Protein AF-A0A7R9J7Z8-F1 (afdb_monomer_lite)

Sequence (217 aa):
MVLHGNSYGINLFKIICITSQAAHSPTVKLSFDFPFYGHLVRNITVATGGFLYTGEYVHSWLAATQYIAPLMANFDTSISNHSFIKYVDNGTSFTVEWEKVKLQDDTTSGDFTFQVTLHNNGDIVFVYQSVPVIIENILDRHHPVKVGLSDAYIIDRTIFFVRHKTIYEYHRVNFEKQDIKNWTVIYISALRTCLDEKNCSDCLTQFSSFKVEISCD

Organism: Timema californicum (NCBI:txid61474)

Structure (mmCIF, N/CA/C/O backbone):
data_AF-A0A7R9J7Z8-F1
#
_entry.id   AF-A0A7R9J7Z8-F1
#
loop_
_atom_site.group_PDB
_atom_site.id
_atom_site.type_symbol
_atom_site.label_atom_id
_atom_site.label_alt_id
_atom_site.label_comp_id
_atom_site.label_asym_id
_atom_site.label_entity_id
_atom_site.label_seq_id
_atom_site.pdbx_PDB_ins_code
_atom_site.Cartn_x
_atom_site.Cartn_y
_atom_site.Cartn_z
_atom_site.occupancy
_atom_site.B_iso_or_equiv
_atom_site.auth_seq_id
_atom_site.auth_comp_id
_atom_site.auth_asym_id
_atom_site.auth_atom_id
_atom_site.pdbx_PDB_model_num
ATOM 1 N N . MET A 1 1 ? -13.075 12.845 -20.416 1.00 22.88 1 MET A N 1
ATOM 2 C CA . MET A 1 1 ? -14.044 12.204 -19.500 1.00 22.88 1 MET A CA 1
ATOM 3 C C . MET A 1 1 ? -13.554 12.516 -18.100 1.00 22.88 1 MET A C 1
ATOM 5 O O . MET A 1 1 ? -12.363 12.368 -17.887 1.00 22.88 1 MET A O 1
ATOM 9 N N . VAL A 1 2 ? -14.394 13.179 -17.304 1.00 22.61 2 VAL A N 1
ATOM 10 C CA . VAL A 1 2 ? -14.057 14.392 -16.526 1.00 22.61 2 VAL A CA 1
ATOM 11 C C . VAL A 1 2 ? -12.652 14.401 -15.907 1.00 22.61 2 VAL A C 1
ATOM 13 O O . VAL A 1 2 ? -12.392 13.835 -14.854 1.00 22.61 2 VAL A O 1
ATOM 16 N N . LEU A 1 3 ? -11.777 15.120 -16.615 1.00 28.53 3 LEU A N 1
ATOM 17 C CA . LEU A 1 3 ? -10.544 15.707 -16.122 1.00 28.53 3 LEU A CA 1
ATOM 18 C C . LEU A 1 3 ? -10.932 16.951 -15.318 1.00 28.53 3 LEU A C 1
ATOM 20 O O . LEU A 1 3 ? -11.610 17.824 -15.856 1.00 28.53 3 LEU A O 1
ATOM 24 N N . HIS A 1 4 ? -10.457 17.065 -14.084 1.00 23.98 4 HIS A N 1
ATOM 25 C CA . HIS A 1 4 ? -10.240 18.360 -13.449 1.00 23.98 4 HIS A CA 1
ATOM 26 C C . HIS A 1 4 ? -8.854 18.336 -12.816 1.00 23.98 4 HIS A C 1
ATOM 28 O O . HIS A 1 4 ? -8.641 17.782 -11.742 1.00 23.98 4 HIS A O 1
ATOM 34 N N . GLY A 1 5 ? -7.896 18.911 -13.543 1.00 29.97 5 GLY A N 1
ATOM 35 C CA . GLY A 1 5 ? -6.600 19.261 -12.997 1.00 29.97 5 GLY A CA 1
ATOM 36 C C . GLY A 1 5 ? -6.740 20.503 -12.130 1.00 29.97 5 GLY A C 1
ATOM 37 O O . GLY A 1 5 ? -7.261 21.516 -12.587 1.00 29.97 5 GLY A O 1
ATOM 38 N N . ASN A 1 6 ? -6.233 20.421 -10.907 1.00 24.38 6 ASN A N 1
ATOM 39 C CA . ASN A 1 6 ? -5.700 21.568 -10.195 1.00 24.38 6 ASN A CA 1
ATOM 40 C C . ASN A 1 6 ? -4.320 21.170 -9.677 1.00 24.38 6 ASN A C 1
ATOM 42 O O . ASN A 1 6 ? -4.153 20.187 -8.959 1.00 24.38 6 ASN A O 1
ATOM 46 N N . SER A 1 7 ? -3.332 21.924 -10.146 1.00 35.56 7 SER A N 1
ATOM 47 C CA . SER A 1 7 ? -1.930 21.835 -9.773 1.00 35.56 7 SER A CA 1
ATOM 48 C C . SER A 1 7 ? -1.793 22.190 -8.292 1.00 35.56 7 SER A C 1
ATOM 50 O O . SER A 1 7 ? -1.983 23.348 -7.921 1.00 35.56 7 SER A O 1
ATOM 52 N N . TYR A 1 8 ? -1.488 21.210 -7.442 1.00 32.06 8 TYR A N 1
ATOM 53 C CA . TYR A 1 8 ? -1.081 21.461 -6.063 1.00 32.06 8 TYR A CA 1
ATOM 54 C C . TYR A 1 8 ? 0.399 21.131 -5.941 1.00 32.06 8 TYR A C 1
ATOM 56 O O . TYR A 1 8 ? 0.816 19.978 -6.037 1.00 32.06 8 TYR A O 1
ATOM 64 N N . GLY A 1 9 ? 1.191 22.195 -5.799 1.00 27.20 9 GLY A N 1
ATOM 65 C CA . GLY A 1 9 ? 2.623 22.127 -5.574 1.00 27.20 9 GLY A CA 1
ATOM 66 C C . GLY A 1 9 ? 2.936 21.237 -4.379 1.00 27.20 9 GLY A C 1
ATOM 67 O O . GLY A 1 9 ? 2.381 21.399 -3.292 1.00 27.20 9 GLY A O 1
ATOM 68 N N . ILE A 1 10 ? 3.832 20.287 -4.614 1.00 31.02 10 ILE A N 1
ATOM 69 C CA . ILE A 1 10 ? 4.364 19.375 -3.612 1.00 31.02 10 ILE A CA 1
ATOM 70 C C . ILE A 1 10 ? 5.211 20.223 -2.657 1.00 31.02 10 ILE A C 1
ATOM 72 O O . ILE A 1 10 ? 6.357 20.559 -2.953 1.00 31.02 10 ILE A O 1
ATOM 76 N N . ASN A 1 11 ? 4.628 20.637 -1.531 1.00 25.17 11 ASN A N 1
ATOM 77 C CA . ASN A 1 11 ? 5.378 21.275 -0.457 1.00 25.17 11 ASN A CA 1
ATOM 78 C C . ASN A 1 11 ? 6.251 20.208 0.210 1.00 25.17 11 ASN A C 1
ATOM 80 O O . ASN A 1 11 ? 5.763 19.319 0.906 1.00 25.17 11 ASN A O 1
ATOM 84 N N . LEU A 1 12 ? 7.551 20.290 -0.062 1.00 29.92 12 LEU A N 1
ATOM 85 C CA . LEU A 1 12 ? 8.568 19.363 0.410 1.00 29.92 12 LEU A CA 1
ATOM 86 C C . LEU A 1 12 ? 8.789 19.568 1.920 1.00 29.92 12 LEU A C 1
ATOM 88 O O . LEU A 1 12 ? 9.547 20.446 2.324 1.00 29.92 12 LEU A O 1
ATOM 92 N N . PHE A 1 13 ? 8.143 18.762 2.766 1.00 30.55 13 PHE A N 1
ATOM 93 C CA . PHE A 1 13 ? 8.412 18.753 4.207 1.00 30.55 13 PHE A CA 1
ATOM 94 C C . PHE A 1 13 ? 8.672 17.328 4.712 1.00 30.55 13 PHE A C 1
ATOM 96 O O . PHE A 1 13 ? 7.840 16.437 4.605 1.00 30.55 13 PHE A O 1
ATOM 103 N N . LYS A 1 14 ? 9.902 17.155 5.219 1.00 26.98 14 LYS A N 1
ATOM 104 C CA . LYS A 1 14 ? 10.512 15.990 5.885 1.00 26.98 14 LYS A CA 1
ATOM 105 C C . LYS A 1 14 ? 10.174 14.613 5.289 1.00 26.98 14 LYS A C 1
ATOM 107 O O . LYS A 1 14 ? 9.467 13.809 5.884 1.00 26.98 14 LYS A O 1
ATOM 112 N N . ILE A 1 15 ? 10.804 14.317 4.153 1.00 33.62 15 ILE A N 1
ATOM 113 C CA . ILE A 1 15 ? 10.924 12.961 3.605 1.00 33.62 15 ILE A CA 1
ATOM 114 C C . ILE A 1 15 ? 11.802 12.145 4.565 1.00 33.62 15 ILE A C 1
ATOM 116 O O . ILE A 1 15 ? 13.008 12.388 4.654 1.00 33.62 15 ILE A O 1
ATOM 120 N N . ILE A 1 16 ? 11.224 11.187 5.294 1.00 38.38 16 ILE A N 1
ATOM 121 C CA . ILE A 1 16 ? 12.025 10.133 5.925 1.00 38.38 16 ILE A CA 1
ATOM 122 C C . ILE A 1 16 ? 12.330 9.134 4.812 1.00 38.38 16 ILE A C 1
ATOM 124 O O . ILE A 1 16 ? 11.494 8.326 4.417 1.00 38.38 16 ILE A O 1
ATOM 128 N N . CYS A 1 17 ? 13.526 9.263 4.244 1.00 32.56 17 CYS A N 1
ATOM 129 C CA . CYS A 1 17 ? 14.043 8.304 3.285 1.00 32.56 17 CYS A CA 1
ATOM 130 C C . CYS A 1 17 ? 14.511 7.087 4.085 1.00 32.56 17 CYS A C 1
ATOM 132 O O . CYS A 1 17 ? 15.460 7.203 4.865 1.00 32.56 17 CYS A O 1
ATOM 134 N N . ILE A 1 18 ? 13.874 5.927 3.919 1.00 42.78 18 ILE A N 1
ATOM 135 C CA . ILE A 1 18 ? 14.500 4.685 4.371 1.00 42.78 18 ILE A CA 1
ATOM 136 C C . ILE A 1 18 ? 15.589 4.368 3.347 1.00 42.78 18 ILE A C 1
ATOM 138 O O . ILE A 1 18 ? 15.383 3.639 2.382 1.00 42.78 18 ILE A O 1
ATOM 142 N N . THR A 1 19 ? 16.765 4.957 3.532 1.00 40.47 19 THR A N 1
ATOM 143 C CA . THR A 1 19 ? 17.988 4.461 2.906 1.00 40.47 19 THR A CA 1
ATOM 144 C C . THR A 1 19 ? 18.594 3.436 3.850 1.00 40.47 19 THR A C 1
ATOM 146 O O . THR A 1 19 ? 19.345 3.797 4.752 1.00 40.47 19 THR A O 1
ATOM 149 N N . SER A 1 20 ? 18.243 2.163 3.706 1.00 34.25 20 SER A N 1
ATOM 150 C CA . SER A 1 20 ? 19.168 1.066 4.022 1.00 34.25 20 SER A CA 1
ATOM 151 C C . SER A 1 20 ? 18.572 -0.286 3.660 1.00 34.25 20 SER A C 1
ATOM 153 O O . SER A 1 20 ? 17.431 -0.604 3.979 1.00 34.25 20 SER A O 1
ATOM 155 N N . GLN A 1 21 ? 19.413 -1.082 3.006 1.00 39.09 21 GLN A N 1
ATOM 156 C CA . GLN A 1 21 ? 19.348 -2.533 2.938 1.00 39.09 21 GLN A CA 1
ATOM 157 C C . GLN A 1 21 ? 19.053 -3.114 4.330 1.00 39.09 21 GLN A C 1
ATOM 159 O O . GLN A 1 21 ? 19.950 -3.240 5.158 1.00 39.09 21 GLN A O 1
ATOM 164 N N . ALA A 1 22 ? 17.801 -3.466 4.603 1.00 31.97 22 ALA A N 1
ATOM 165 C CA . ALA A 1 22 ? 17.440 -4.313 5.729 1.00 31.97 22 ALA A CA 1
ATOM 166 C C . ALA A 1 22 ? 16.111 -5.001 5.419 1.00 31.97 22 ALA A C 1
ATOM 168 O O . ALA A 1 22 ? 15.149 -4.359 5.008 1.00 31.97 22 ALA A O 1
ATOM 169 N N . ALA A 1 23 ? 16.068 -6.315 5.630 1.00 40.97 23 ALA A N 1
ATOM 170 C CA . ALA A 1 23 ? 14.920 -7.198 5.437 1.00 40.97 23 ALA A CA 1
ATOM 171 C C . ALA A 1 23 ? 13.785 -6.947 6.458 1.00 40.97 23 ALA A C 1
ATOM 173 O O . ALA A 1 23 ? 13.305 -7.873 7.114 1.00 40.97 23 ALA A O 1
ATOM 174 N N . HIS A 1 24 ? 13.389 -5.692 6.661 1.00 51.56 24 HIS A N 1
ATOM 175 C CA . HIS A 1 24 ? 12.337 -5.315 7.594 1.00 51.56 24 HIS A CA 1
ATOM 176 C C . HIS A 1 24 ? 11.404 -4.292 6.962 1.00 51.56 24 HIS A C 1
ATOM 178 O O . HIS A 1 24 ? 11.792 -3.165 6.674 1.00 51.56 24 HIS A O 1
ATOM 184 N N . SER A 1 25 ? 10.152 -4.705 6.775 1.00 63.31 25 SER A N 1
ATOM 185 C CA . SER A 1 25 ? 9.020 -3.814 6.537 1.00 63.31 25 SER A CA 1
ATOM 186 C C . SER A 1 25 ? 8.780 -3.000 7.817 1.00 63.31 25 SER A C 1
ATOM 188 O O . SER A 1 25 ? 8.435 -3.600 8.839 1.00 63.31 25 SER A O 1
ATOM 190 N N . PRO A 1 26 ? 9.022 -1.676 7.840 1.00 77.69 26 PRO A N 1
ATOM 191 C CA . PRO A 1 26 ? 8.918 -0.911 9.073 1.00 77.69 26 PRO A CA 1
ATOM 192 C C . PRO A 1 26 ? 7.457 -0.709 9.461 1.00 77.69 26 PRO A C 1
ATOM 194 O O . PRO A 1 26 ? 6.619 -0.353 8.631 1.00 77.69 26 PRO A O 1
ATOM 197 N N . THR A 1 27 ? 7.166 -0.900 10.746 1.00 85.44 27 THR A N 1
ATOM 198 C CA . THR A 1 27 ? 5.877 -0.537 11.335 1.00 85.44 27 THR A CA 1
ATOM 199 C C . THR A 1 27 ? 5.907 0.926 11.751 1.00 85.44 27 THR A C 1
ATOM 201 O O . THR A 1 27 ? 6.695 1.329 12.606 1.00 85.44 27 THR A O 1
ATOM 204 N N . VAL A 1 28 ? 5.039 1.721 11.139 1.00 89.75 28 VAL A N 1
ATOM 205 C CA . VAL A 1 28 ? 4.858 3.145 11.394 1.00 89.75 28 VAL A CA 1
ATOM 206 C C . VAL A 1 28 ? 3.605 3.337 12.238 1.00 89.75 28 VAL A C 1
ATOM 208 O O . VAL A 1 28 ? 2.543 2.796 11.932 1.00 89.75 28 VAL A O 1
ATOM 211 N N . LYS A 1 29 ? 3.728 4.121 13.309 1.00 93.25 29 LYS A N 1
ATOM 212 C CA . LYS A 1 29 ? 2.585 4.566 14.106 1.00 93.25 29 LYS A CA 1
ATOM 213 C C . LYS A 1 29 ? 2.048 5.868 13.522 1.00 93.25 29 LYS A C 1
ATOM 215 O O . LYS A 1 29 ? 2.759 6.871 13.539 1.00 93.25 29 LYS A O 1
ATOM 220 N N . LEU A 1 30 ? 0.805 5.846 13.060 1.00 93.50 30 LEU A N 1
ATOM 221 C CA . LEU A 1 30 ? 0.111 7.013 12.535 1.00 93.50 30 LEU A CA 1
ATOM 222 C C . LEU A 1 30 ? -0.144 8.053 13.632 1.00 93.50 30 LEU A C 1
ATOM 224 O O . LEU A 1 30 ? -0.413 7.742 14.806 1.00 93.50 30 LEU A O 1
ATOM 228 N N . SER A 1 31 ? -0.095 9.312 13.220 1.00 94.62 31 SER A N 1
ATOM 229 C CA . SER A 1 31 ? -0.455 10.470 14.034 1.00 94.62 31 SER A CA 1
ATOM 230 C C . SER A 1 31 ? -1.960 10.548 14.331 1.00 94.62 31 SER A C 1
ATOM 232 O O . SER A 1 31 ? -2.338 11.072 15.381 1.00 94.62 31 SER A O 1
ATOM 234 N N . PHE A 1 32 ? -2.798 9.955 13.476 1.00 94.69 32 PHE A N 1
ATOM 235 C CA . PHE A 1 32 ? -4.257 9.876 13.591 1.00 94.69 32 PHE A CA 1
ATOM 236 C C . PHE A 1 32 ? -4.753 8.425 13.673 1.00 94.69 32 PHE A C 1
ATOM 238 O O . PHE A 1 32 ? -4.014 7.485 13.383 1.00 94.69 32 PHE A O 1
ATOM 245 N N . ASP A 1 33 ? -6.008 8.251 14.086 1.00 92.44 33 ASP A N 1
ATOM 246 C CA . ASP A 1 33 ? -6.693 6.960 14.037 1.00 92.44 33 ASP A CA 1
ATOM 247 C C . ASP A 1 33 ? -7.331 6.805 12.653 1.00 92.44 33 ASP A C 1
ATOM 249 O O . ASP A 1 33 ? -8.205 7.587 12.283 1.00 92.44 33 ASP A O 1
ATOM 253 N N . PHE A 1 34 ? -6.846 5.851 11.858 1.00 93.75 34 PHE A N 1
ATOM 254 C CA . PHE A 1 34 ? -7.343 5.625 10.503 1.00 93.75 34 PHE A CA 1
ATOM 255 C C . PHE A 1 34 ? -8.537 4.658 10.532 1.00 93.75 34 PHE A C 1
ATOM 257 O O . PHE A 1 34 ? -8.352 3.506 10.935 1.00 93.75 34 PHE A O 1
ATOM 264 N N . PRO A 1 35 ? -9.749 5.078 10.126 1.00 90.81 35 PRO A N 1
ATOM 265 C CA . PRO A 1 35 ? -10.896 4.182 10.083 1.00 90.81 35 PRO A CA 1
ATOM 266 C C . PRO A 1 35 ? -10.782 3.234 8.883 1.00 90.81 35 PRO A C 1
ATOM 268 O O . PRO A 1 35 ? -10.731 3.662 7.732 1.00 90.81 35 PRO A O 1
ATOM 271 N N . PHE A 1 36 ? -10.758 1.930 9.152 1.00 89.06 36 PHE A N 1
ATOM 272 C CA . PHE A 1 36 ? -10.646 0.883 8.140 1.00 89.06 36 PHE A CA 1
ATOM 273 C C . PHE A 1 36 ? -11.575 -0.270 8.515 1.00 89.06 36 PHE A C 1
ATOM 275 O O . PHE A 1 36 ? -11.458 -0.816 9.602 1.00 89.06 36 PHE A O 1
ATOM 282 N N . TYR A 1 37 ? -12.539 -0.607 7.654 1.00 84.12 37 TYR A N 1
ATOM 283 C CA . TYR A 1 37 ? -13.500 -1.700 7.876 1.00 84.12 37 TYR A CA 1
ATOM 284 C C . TYR A 1 37 ? -14.098 -1.785 9.29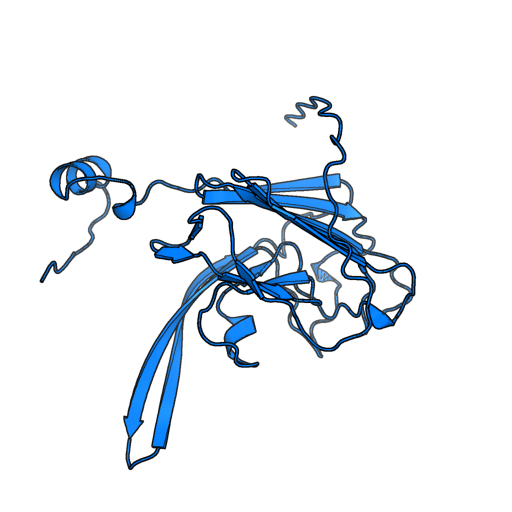7 1.00 84.12 37 TYR A C 1
ATOM 286 O O . TYR A 1 37 ? -14.139 -2.843 9.924 1.00 84.12 37 TYR A O 1
ATOM 294 N N . GLY A 1 38 ? -14.565 -0.657 9.832 1.00 78.69 38 GLY A N 1
ATOM 295 C CA . GLY A 1 38 ? -15.209 -0.648 11.145 1.00 78.69 38 GLY A CA 1
ATOM 296 C C . GLY A 1 38 ? -14.253 -0.929 12.310 1.00 78.69 38 GLY A C 1
ATOM 297 O O . GLY A 1 38 ? -14.685 -1.422 13.345 1.00 78.69 38 GLY A O 1
ATOM 298 N N . HIS A 1 39 ? -12.966 -0.627 12.171 1.00 83.94 39 HIS A N 1
ATOM 299 C CA . HIS A 1 39 ? -12.042 -0.518 13.295 1.00 83.94 39 HIS A CA 1
ATOM 300 C C . HIS A 1 39 ? -11.020 0.597 13.041 1.00 83.94 39 HIS A C 1
ATOM 302 O 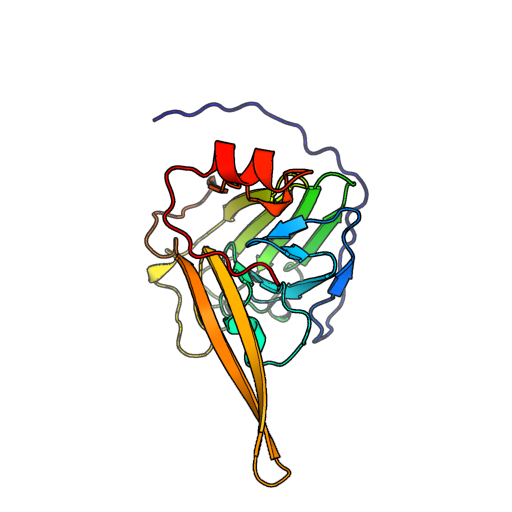O . HIS A 1 39 ? -10.856 1.080 11.920 1.00 83.94 39 HIS A O 1
ATOM 308 N N . LEU A 1 40 ? -10.358 1.046 14.108 1.00 89.12 40 LEU A N 1
ATOM 309 C CA . LEU A 1 40 ? -9.359 2.110 14.045 1.00 89.12 40 LEU A CA 1
ATOM 310 C C . LEU A 1 40 ? -7.956 1.505 13.980 1.00 89.12 40 LEU A C 1
ATOM 312 O O . LEU A 1 40 ? -7.524 0.810 14.900 1.00 89.12 40 LEU A O 1
ATOM 316 N N . VAL A 1 41 ? -7.231 1.798 12.902 1.00 90.62 41 VAL A N 1
ATOM 317 C CA . VAL A 1 41 ? -5.859 1.338 12.677 1.00 90.62 41 VAL A CA 1
ATOM 318 C C . VAL A 1 41 ? -4.885 2.460 13.025 1.00 90.62 41 VAL A C 1
ATOM 320 O O . VAL A 1 41 ? -4.962 3.568 12.495 1.00 90.62 41 VAL A O 1
ATOM 323 N N . ARG A 1 42 ? -3.938 2.161 13.920 1.00 91.50 42 ARG A N 1
ATOM 324 C CA . ARG A 1 42 ? -2.877 3.094 14.344 1.00 91.50 42 ARG A CA 1
ATOM 325 C C . ARG A 1 42 ? -1.492 2.680 13.865 1.00 91.50 42 ARG A C 1
ATOM 327 O O . ARG A 1 42 ? -0.638 3.530 13.643 1.00 91.50 42 ARG A O 1
ATOM 334 N N . ASN A 1 43 ? -1.247 1.380 13.763 1.00 91.56 43 ASN A N 1
ATOM 335 C CA . ASN A 1 43 ? 0.050 0.829 13.398 1.00 91.56 43 ASN A CA 1
ATOM 336 C C . ASN A 1 43 ? -0.063 0.222 12.007 1.00 91.56 43 ASN A C 1
ATOM 338 O O . ASN A 1 43 ? -0.894 -0.655 11.790 1.00 91.56 43 ASN A O 1
ATOM 342 N N . ILE A 1 44 ? 0.770 0.686 11.083 1.00 91.38 44 ILE A N 1
ATOM 343 C CA . ILE A 1 44 ? 0.788 0.210 9.704 1.00 91.38 44 ILE A CA 1
ATOM 344 C C . ILE A 1 44 ? 2.193 -0.245 9.362 1.00 91.38 44 ILE A C 1
ATOM 346 O O . ILE A 1 44 ? 3.156 0.494 9.550 1.00 91.38 44 ILE A O 1
ATOM 350 N N . THR A 1 45 ? 2.317 -1.447 8.818 1.00 91.12 45 THR A N 1
ATOM 351 C CA . THR A 1 45 ? 3.594 -1.955 8.323 1.00 91.12 45 THR A CA 1
ATOM 352 C C . THR A 1 45 ? 3.721 -1.677 6.829 1.00 91.12 45 THR A C 1
ATOM 354 O O . THR A 1 45 ? 2.878 -2.093 6.036 1.00 91.12 45 THR A O 1
ATOM 357 N N . VAL A 1 46 ? 4.784 -0.976 6.434 1.00 91.56 46 VAL A N 1
ATOM 358 C CA . VAL A 1 46 ? 5.068 -0.655 5.028 1.00 91.56 46 VAL A CA 1
ATOM 359 C C . VAL A 1 46 ? 5.853 -1.800 4.396 1.00 91.56 46 VAL A C 1
ATOM 361 O O . VAL A 1 46 ? 7.023 -2.000 4.722 1.00 91.56 46 VAL A O 1
ATOM 364 N N . ALA A 1 47 ? 5.229 -2.560 3.498 1.00 90.31 47 ALA A N 1
ATOM 365 C CA . ALA A 1 47 ? 5.873 -3.699 2.856 1.00 90.31 47 ALA A CA 1
ATOM 366 C C . ALA A 1 47 ? 6.645 -3.291 1.596 1.00 90.31 47 ALA A C 1
ATOM 368 O O . ALA A 1 47 ? 6.211 -2.446 0.811 1.00 90.31 47 ALA A O 1
ATOM 369 N N . THR A 1 48 ? 7.783 -3.942 1.354 1.00 88.56 48 THR A N 1
ATOM 370 C CA . THR A 1 48 ? 8.591 -3.724 0.142 1.00 88.56 48 THR A CA 1
ATOM 371 C C . THR A 1 48 ? 7.874 -4.168 -1.130 1.00 88.56 48 THR A C 1
ATOM 373 O O . THR A 1 48 ? 8.093 -3.581 -2.182 1.00 88.56 48 THR A O 1
ATOM 376 N N . GLY A 1 49 ? 6.957 -5.132 -1.011 1.00 89.81 49 GLY A N 1
ATOM 377 C CA . GLY A 1 49 ? 6.140 -5.661 -2.102 1.00 89.81 49 GLY A CA 1
ATOM 378 C C . GLY A 1 49 ? 5.009 -4.747 -2.582 1.00 89.81 49 GLY A C 1
ATOM 379 O O . GLY A 1 49 ? 4.128 -5.244 -3.267 1.00 89.81 49 GLY A O 1
ATOM 380 N N . GLY A 1 50 ? 4.986 -3.456 -2.220 1.00 92.81 50 GLY A N 1
ATOM 381 C CA . GLY A 1 50 ? 4.036 -2.479 -2.778 1.00 92.81 50 GLY A CA 1
ATOM 382 C C . GLY A 1 50 ? 2.669 -2.389 -2.084 1.00 92.81 50 GLY A C 1
ATOM 383 O O . GLY A 1 50 ? 1.666 -2.020 -2.699 1.00 92.81 50 GLY A O 1
ATOM 384 N N . PHE A 1 51 ? 2.605 -2.734 -0.796 1.00 93.88 51 PHE A N 1
ATOM 385 C CA . PHE A 1 51 ? 1.370 -2.677 -0.013 1.00 93.88 51 PHE A CA 1
ATOM 386 C C . PHE A 1 51 ? 1.614 -2.264 1.441 1.00 93.88 51 PHE A C 1
ATOM 388 O O . PHE A 1 51 ? 2.731 -2.323 1.959 1.00 93.88 51 PHE A O 1
ATOM 395 N N . LEU A 1 52 ? 0.541 -1.847 2.103 1.00 93.88 52 LEU A N 1
ATOM 396 C CA . LEU A 1 52 ? 0.491 -1.611 3.538 1.00 93.88 52 LEU A CA 1
ATOM 397 C C . LEU A 1 52 ? -0.200 -2.789 4.214 1.00 93.88 52 LEU A C 1
ATOM 399 O O . LEU A 1 52 ? -1.267 -3.216 3.774 1.00 93.88 52 LEU A O 1
ATOM 403 N N . TYR A 1 53 ? 0.389 -3.282 5.295 1.00 90.94 53 TYR A N 1
ATOM 404 C CA . TYR A 1 53 ? -0.216 -4.280 6.165 1.00 90.94 53 TYR A CA 1
ATOM 405 C C . TYR A 1 53 ? -0.851 -3.592 7.376 1.00 90.94 53 TYR A C 1
ATOM 407 O O . TYR A 1 53 ? -0.193 -2.807 8.064 1.00 90.94 53 TYR A O 1
ATOM 415 N N . THR A 1 54 ? -2.131 -3.879 7.614 1.00 89.62 54 THR A N 1
ATOM 416 C CA . THR A 1 54 ? -2.952 -3.247 8.665 1.00 89.62 54 THR A CA 1
ATOM 417 C C . THR A 1 54 ? -3.192 -4.150 9.874 1.00 89.62 54 THR A C 1
ATOM 419 O O . THR A 1 54 ? -3.773 -3.704 10.859 1.00 89.62 54 THR A O 1
ATOM 422 N N . GLY A 1 55 ? -2.766 -5.414 9.817 1.00 79.31 55 GLY A N 1
ATOM 423 C CA . GLY A 1 55 ? -3.003 -6.372 10.891 1.00 79.31 55 GLY A CA 1
ATOM 424 C C . GLY A 1 55 ? -2.104 -6.166 12.112 1.00 79.31 55 GLY A C 1
ATOM 425 O O . GLY A 1 55 ? -0.961 -5.722 12.016 1.00 79.31 55 GLY A O 1
ATOM 426 N N . GLU A 1 56 ? -2.605 -6.552 13.285 1.00 68.88 56 GLU A N 1
ATOM 427 C CA . GLU A 1 56 ? -1.882 -6.425 14.559 1.00 68.88 56 GLU A CA 1
ATOM 428 C C . GLU A 1 56 ? -0.750 -7.460 14.707 1.00 68.88 56 GLU A C 1
ATOM 430 O O . GLU A 1 56 ? 0.292 -7.192 15.306 1.00 68.88 56 GLU A O 1
ATOM 435 N N . TYR A 1 57 ? -0.925 -8.652 14.130 1.00 66.06 57 TYR A N 1
ATOM 436 C CA . TYR A 1 57 ? 0.032 -9.752 14.250 1.00 66.06 57 TYR A CA 1
ATOM 437 C C . TYR A 1 57 ? 0.899 -9.870 13.002 1.00 66.06 57 TYR A C 1
ATOM 439 O O . TYR A 1 57 ? 0.410 -10.227 11.937 1.00 66.06 57 TYR A O 1
ATOM 447 N N . VAL A 1 58 ? 2.206 -9.656 13.119 1.00 59.59 58 VAL A N 1
ATOM 448 C CA . VAL A 1 58 ? 3.131 -9.836 11.990 1.00 59.59 58 VAL A CA 1
ATOM 449 C C . VAL A 1 58 ? 3.489 -11.323 11.850 1.00 59.59 58 VAL A C 1
ATOM 451 O O . VAL A 1 58 ? 4.381 -11.828 12.528 1.00 59.59 58 VAL A O 1
ATOM 454 N N . HIS A 1 59 ? 2.794 -12.047 10.970 1.00 61.12 59 HIS A N 1
ATOM 455 C CA . HIS A 1 59 ? 3.209 -13.376 10.498 1.00 61.12 59 HIS A CA 1
ATOM 456 C C . HIS A 1 59 ? 3.154 -13.432 8.968 1.00 61.12 59 HIS A C 1
ATOM 458 O O . HIS A 1 59 ? 2.244 -12.874 8.360 1.00 61.12 59 HIS A O 1
ATOM 464 N N . SER A 1 60 ? 4.092 -14.145 8.336 1.00 53.78 60 SER A N 1
ATOM 465 C CA . SER A 1 60 ? 4.275 -14.166 6.873 1.00 53.78 60 SER A CA 1
ATOM 466 C C . SER A 1 60 ? 3.032 -14.590 6.077 1.00 53.78 60 SER A C 1
ATOM 468 O O . SER A 1 60 ? 2.855 -14.148 4.950 1.00 53.78 60 SER A O 1
ATOM 470 N N . TRP A 1 61 ? 2.149 -15.405 6.663 1.00 52.16 61 TRP A N 1
ATOM 471 C CA . TRP A 1 61 ? 0.889 -15.827 6.034 1.00 52.16 61 TRP A CA 1
ATOM 472 C C . TRP A 1 61 ? -0.241 -14.783 6.168 1.00 52.16 61 TRP A C 1
ATOM 474 O O . TRP A 1 61 ? -1.157 -14.762 5.353 1.00 52.16 61 TRP A O 1
ATOM 484 N N . LEU A 1 62 ? -0.177 -13.900 7.177 1.00 56.84 62 LEU A N 1
ATOM 485 C CA . LEU A 1 62 ? -1.210 -12.893 7.480 1.00 56.84 62 LEU A CA 1
ATOM 486 C C . LEU A 1 62 ? -1.113 -11.648 6.591 1.00 56.84 62 LEU A C 1
ATOM 488 O O . LEU A 1 62 ? -2.122 -11.007 6.303 1.00 56.84 62 LEU A O 1
ATOM 492 N N . ALA A 1 63 ? 0.087 -11.336 6.095 1.00 57.03 63 ALA A N 1
ATOM 493 C CA . ALA A 1 63 ? 0.317 -10.184 5.223 1.00 57.03 63 ALA A CA 1
ATOM 494 C C . ALA A 1 63 ? -0.492 -10.236 3.913 1.00 57.03 63 ALA A C 1
ATOM 496 O O . ALA A 1 63 ? -0.742 -9.208 3.292 1.00 57.03 63 ALA A O 1
ATOM 497 N N . ALA A 1 64 ? -0.935 -11.430 3.509 1.00 61.03 64 ALA A N 1
ATOM 498 C CA . ALA A 1 64 ? -1.723 -11.638 2.302 1.00 61.03 64 ALA A CA 1
ATOM 499 C C . ALA A 1 64 ? -3.234 -11.395 2.482 1.00 61.03 64 ALA A C 1
ATOM 501 O O . ALA A 1 64 ? -3.937 -11.350 1.468 1.00 61.03 64 ALA A O 1
ATOM 502 N N . THR A 1 65 ? -3.731 -11.265 3.720 1.00 72.69 65 THR A N 1
ATOM 503 C CA . THR A 1 65 ? -5.175 -11.222 4.030 1.00 72.69 65 THR A CA 1
ATOM 504 C C . THR A 1 65 ? -5.664 -9.862 4.531 1.00 72.69 65 THR A C 1
ATOM 506 O O . THR A 1 65 ? -6.818 -9.522 4.293 1.00 72.69 65 THR A O 1
ATOM 509 N N . GLN A 1 66 ? -4.808 -9.067 5.183 1.00 87.88 66 GLN A N 1
ATOM 510 C CA . GLN A 1 66 ? -5.147 -7.719 5.669 1.00 87.88 66 GLN A CA 1
ATOM 511 C C . GLN A 1 66 ? -4.234 -6.682 5.019 1.00 87.88 66 GLN A C 1
ATOM 513 O O . GLN A 1 66 ? -3.089 -6.513 5.438 1.00 87.88 66 GLN A O 1
ATOM 518 N N . TYR A 1 67 ? -4.700 -6.025 3.960 1.00 91.75 67 TYR A N 1
ATOM 519 C CA . TYR A 1 67 ? -3.836 -5.146 3.180 1.00 91.75 67 TYR A CA 1
ATOM 520 C C . TYR A 1 67 ? -4.556 -3.945 2.567 1.00 91.75 67 TYR A C 1
ATOM 522 O O . TYR A 1 67 ? -5.740 -3.988 2.224 1.00 91.75 67 TYR A O 1
ATOM 530 N N . ILE A 1 68 ? -3.768 -2.896 2.339 1.00 95.56 68 ILE A N 1
ATOM 531 C CA . ILE A 1 68 ? -4.068 -1.775 1.446 1.00 95.56 68 ILE A CA 1
ATOM 532 C C . ILE A 1 68 ? -2.977 -1.771 0.374 1.00 95.56 68 ILE A C 1
ATOM 534 O O . ILE A 1 68 ? -1.830 -1.414 0.642 1.00 95.56 68 ILE A O 1
ATOM 538 N N . ALA A 1 69 ? -3.312 -2.219 -0.830 1.00 95.25 69 ALA A N 1
ATOM 539 C CA . ALA A 1 69 ? -2.356 -2.490 -1.896 1.00 95.25 69 ALA A CA 1
ATOM 540 C C . ALA A 1 69 ? -2.635 -1.601 -3.113 1.00 95.25 69 ALA A C 1
ATOM 542 O O . ALA A 1 69 ? -3.487 -1.957 -3.930 1.00 95.25 69 ALA A O 1
ATOM 543 N N . PRO A 1 70 ? -1.917 -0.476 -3.290 1.00 95.69 70 PRO A N 1
ATOM 544 C CA . PRO A 1 70 ? -1.909 0.209 -4.579 1.00 95.69 70 PRO A CA 1
ATOM 545 C C . PRO A 1 70 ? -1.352 -0.705 -5.679 1.00 95.69 70 PRO A C 1
ATOM 547 O O . PRO A 1 70 ? -1.891 -0.721 -6.779 1.00 95.69 70 PRO A O 1
ATOM 550 N N . LEU A 1 71 ? -0.313 -1.497 -5.399 1.00 95.62 71 LEU A N 1
ATOM 551 C CA . LEU A 1 71 ? 0.157 -2.557 -6.291 1.00 95.62 71 LEU A CA 1
ATOM 552 C C . LEU A 1 71 ? 1.024 -3.541 -5.506 1.00 95.62 71 LEU A C 1
ATOM 554 O O . LEU A 1 71 ? 2.213 -3.316 -5.321 1.00 95.62 71 LEU A O 1
ATOM 558 N N . MET A 1 72 ? 0.434 -4.642 -5.056 1.00 94.12 72 MET A N 1
ATOM 559 C CA . MET A 1 72 ? 1.160 -5.752 -4.451 1.00 94.12 72 MET A CA 1
ATOM 560 C C . MET A 1 72 ? 1.746 -6.628 -5.557 1.00 94.12 72 MET A C 1
ATOM 562 O O . MET A 1 72 ? 0.984 -7.118 -6.383 1.00 94.12 72 MET A O 1
ATOM 566 N N . ALA A 1 73 ? 3.061 -6.831 -5.581 1.00 93.06 73 ALA A N 1
ATOM 567 C CA . ALA A 1 73 ? 3.748 -7.731 -6.513 1.00 93.06 73 ALA A CA 1
ATOM 568 C C . ALA A 1 73 ? 5.117 -8.149 -5.950 1.00 93.06 73 ALA A C 1
ATOM 570 O O . ALA A 1 73 ? 5.506 -7.711 -4.863 1.00 93.06 73 ALA A O 1
ATOM 571 N N . ASN A 1 74 ? 5.868 -8.970 -6.692 1.00 92.19 74 ASN A N 1
ATOM 572 C CA . ASN A 1 74 ? 7.221 -9.389 -6.316 1.00 92.19 74 ASN A CA 1
ATOM 573 C C . ASN A 1 74 ? 8.262 -8.265 -6.517 1.00 92.19 74 ASN A C 1
ATOM 575 O O . ASN A 1 74 ? 9.194 -8.397 -7.313 1.00 92.19 74 ASN A O 1
ATOM 579 N N . PHE A 1 75 ? 8.065 -7.115 -5.871 1.00 91.62 75 PHE A N 1
ATOM 580 C CA . PHE A 1 75 ? 9.006 -6.001 -5.928 1.00 91.62 75 PHE A CA 1
ATOM 581 C C . PHE A 1 75 ? 10.197 -6.230 -5.005 1.00 91.62 75 PHE A C 1
ATOM 583 O O . PHE A 1 75 ? 10.040 -6.589 -3.836 1.00 91.62 75 PHE A O 1
ATOM 590 N N . ASP A 1 76 ? 11.386 -5.928 -5.516 1.00 87.88 76 ASP A N 1
ATOM 591 C CA . ASP A 1 76 ? 12.629 -6.013 -4.763 1.00 87.88 76 ASP A CA 1
ATOM 592 C C . ASP A 1 76 ? 13.428 -4.715 -4.935 1.00 87.88 76 ASP A C 1
ATOM 594 O O . ASP A 1 76 ? 13.936 -4.380 -6.008 1.00 87.88 76 ASP A O 1
ATOM 598 N N . THR A 1 77 ? 13.515 -3.955 -3.845 1.00 85.88 77 THR A N 1
ATOM 599 C CA . THR A 1 77 ? 14.222 -2.672 -3.791 1.00 85.88 77 THR A CA 1
ATOM 600 C C . THR A 1 77 ? 15.738 -2.830 -3.751 1.00 85.88 77 THR A C 1
ATOM 602 O O . THR A 1 77 ? 16.450 -1.847 -3.931 1.00 85.88 77 THR A O 1
ATOM 605 N N . SER A 1 78 ? 16.257 -4.043 -3.540 1.00 86.81 78 SER A N 1
ATOM 606 C CA . SER A 1 78 ? 17.699 -4.309 -3.533 1.00 86.81 78 SER A CA 1
ATOM 607 C C . SER A 1 78 ? 18.297 -4.438 -4.938 1.00 86.81 78 SER A C 1
ATOM 609 O O . SER A 1 78 ? 19.511 -4.313 -5.098 1.00 86.81 78 SER A O 1
ATOM 611 N N . ILE A 1 79 ? 17.457 -4.624 -5.964 1.00 85.38 79 ILE A N 1
ATOM 612 C CA . ILE A 1 79 ? 17.880 -4.799 -7.363 1.00 85.38 79 ILE A CA 1
ATOM 613 C C . ILE A 1 79 ? 18.537 -3.532 -7.927 1.00 85.38 79 ILE A C 1
ATOM 615 O O . ILE A 1 79 ? 19.399 -3.612 -8.803 1.00 85.38 79 ILE A O 1
ATOM 619 N N . SER A 1 80 ? 18.140 -2.350 -7.450 1.00 86.44 80 SER A N 1
ATOM 620 C CA . SER A 1 80 ? 18.644 -1.066 -7.939 1.00 86.44 80 SER A CA 1
ATOM 621 C C . SER A 1 80 ? 18.929 -0.109 -6.789 1.00 86.44 80 SER A C 1
ATOM 623 O O . SER A 1 80 ? 18.092 0.113 -5.922 1.00 86.44 80 SER A O 1
ATOM 625 N N . ASN A 1 81 ? 20.078 0.568 -6.848 1.00 85.50 81 ASN A N 1
ATOM 626 C CA . ASN A 1 81 ? 20.432 1.634 -5.899 1.00 85.50 81 ASN A CA 1
ATOM 627 C C . ASN A 1 81 ? 19.560 2.895 -6.043 1.00 85.50 81 ASN A C 1
ATOM 629 O O . ASN A 1 81 ? 19.710 3.839 -5.271 1.00 85.50 81 ASN A O 1
ATOM 633 N N . HIS A 1 82 ? 18.689 2.935 -7.054 1.00 88.69 82 HIS A N 1
ATOM 634 C CA . HIS A 1 82 ? 17.753 4.030 -7.297 1.00 88.69 82 HIS A CA 1
ATOM 635 C C . HIS A 1 82 ? 16.310 3.682 -6.915 1.00 88.69 82 HIS A C 1
ATOM 637 O O . HIS A 1 82 ? 15.419 4.474 -7.216 1.00 88.69 82 HIS A O 1
ATOM 643 N N . SER A 1 83 ? 16.077 2.520 -6.299 1.00 90.56 83 SER A N 1
ATOM 644 C CA . SER A 1 83 ? 14.772 2.135 -5.767 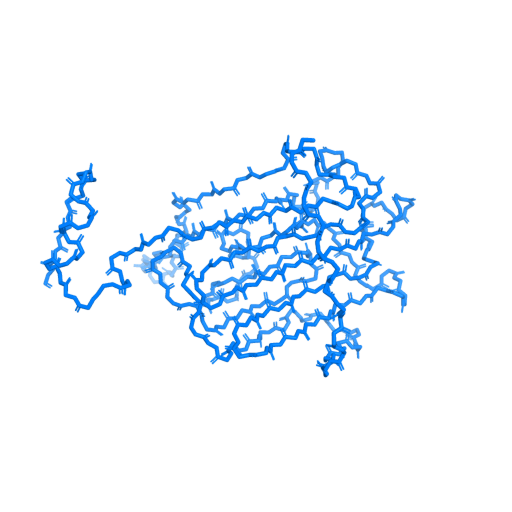1.00 90.56 83 SER A CA 1
ATOM 645 C C . SER A 1 83 ? 14.639 2.614 -4.324 1.00 90.56 83 SER A C 1
ATOM 647 O O . SER A 1 83 ? 15.479 2.298 -3.480 1.00 90.56 83 SER A O 1
ATOM 649 N N . PHE A 1 84 ? 13.575 3.355 -4.023 1.00 90.00 84 PHE A N 1
ATOM 650 C CA . PHE A 1 84 ? 13.349 3.916 -2.691 1.00 90.00 84 PHE A CA 1
ATOM 651 C C . PHE A 1 84 ? 11.926 3.661 -2.214 1.00 90.00 84 PHE A C 1
ATOM 653 O O . PHE A 1 84 ? 10.979 3.683 -2.995 1.00 90.00 84 PHE A O 1
ATOM 660 N N . ILE A 1 85 ? 11.778 3.473 -0.904 1.00 91.62 85 ILE A N 1
ATOM 661 C CA . ILE A 1 85 ? 10.480 3.526 -0.233 1.00 91.62 85 ILE A CA 1
ATOM 662 C C . ILE A 1 85 ? 10.511 4.730 0.690 1.00 91.62 85 ILE A C 1
ATOM 664 O O . ILE A 1 85 ? 11.367 4.841 1.575 1.00 91.62 85 ILE A O 1
ATOM 668 N N . LYS A 1 86 ? 9.591 5.654 0.449 1.00 91.44 86 LYS A N 1
ATOM 669 C CA . LYS A 1 86 ? 9.485 6.922 1.165 1.00 91.44 86 LYS A CA 1
ATOM 670 C C . LYS A 1 86 ? 8.111 7.009 1.787 1.00 91.44 86 LYS A C 1
ATOM 672 O O . LYS A 1 86 ? 7.135 6.557 1.200 1.00 91.44 86 LYS A O 1
ATOM 677 N N . TYR A 1 87 ? 8.027 7.617 2.958 1.00 93.44 87 TYR A N 1
ATOM 678 C CA . TYR A 1 87 ? 6.739 7.912 3.560 1.00 93.44 87 TYR A CA 1
ATOM 679 C C . TYR A 1 87 ? 6.766 9.230 4.323 1.00 93.44 87 TYR A C 1
ATOM 681 O O . TYR A 1 87 ? 7.823 9.715 4.742 1.00 93.44 87 TYR A O 1
ATOM 689 N N . VAL A 1 88 ? 5.584 9.809 4.495 1.00 92.31 88 VAL A N 1
ATOM 690 C CA . VAL A 1 88 ? 5.366 11.045 5.240 1.00 92.31 88 VAL A CA 1
ATOM 691 C C . VAL A 1 88 ? 4.029 10.975 5.967 1.00 92.31 88 VAL A C 1
ATOM 693 O O . VAL A 1 88 ? 3.035 10.508 5.418 1.00 92.31 88 VAL A O 1
ATOM 696 N N . ASP A 1 89 ? 4.016 11.449 7.208 1.00 92.19 89 ASP A N 1
ATOM 697 C CA . ASP A 1 89 ? 2.811 11.649 8.008 1.00 92.19 89 ASP A CA 1
ATOM 698 C C . ASP A 1 89 ? 2.701 13.142 8.339 1.00 92.19 89 ASP A C 1
ATOM 700 O O . ASP A 1 89 ? 3.636 13.720 8.900 1.00 92.19 89 ASP A O 1
ATOM 704 N N . ASN A 1 90 ? 1.582 13.768 7.972 1.00 89.88 90 ASN A N 1
ATOM 705 C CA . ASN A 1 90 ? 1.324 15.192 8.199 1.00 89.88 90 ASN A CA 1
ATOM 706 C C . ASN A 1 90 ? 0.176 15.449 9.196 1.00 89.88 90 ASN A C 1
ATOM 708 O O . ASN A 1 90 ? -0.468 16.496 9.153 1.00 89.88 90 ASN A O 1
ATOM 712 N N . GLY A 1 91 ? -0.169 14.495 10.065 1.00 91.25 91 GLY A N 1
ATOM 713 C CA . GLY A 1 91 ? -1.245 14.687 11.053 1.00 91.25 91 GLY A CA 1
ATOM 714 C C . GLY A 1 91 ? -2.649 14.401 10.517 1.00 91.25 91 GLY A C 1
ATOM 715 O O . GLY A 1 91 ? -3.510 13.913 11.242 1.00 91.25 91 GLY A O 1
ATOM 716 N N . THR A 1 92 ? -2.892 14.716 9.245 1.00 93.25 92 THR A N 1
ATOM 717 C CA . THR A 1 92 ? -4.191 14.542 8.567 1.00 93.25 92 THR A CA 1
ATOM 718 C C . THR A 1 92 ? -4.156 13.501 7.456 1.00 93.25 92 THR A C 1
ATOM 720 O O . THR A 1 92 ? -5.200 13.021 7.019 1.00 93.25 92 THR A O 1
ATOM 723 N N . SER A 1 93 ? -2.960 13.175 6.970 1.00 95.75 93 SER A N 1
ATOM 724 C CA . SER A 1 93 ? -2.746 12.186 5.923 1.00 95.75 93 SER A CA 1
ATOM 725 C C . SER A 1 93 ? -1.397 11.506 6.092 1.00 95.75 93 SER A C 1
ATOM 727 O O . SER A 1 93 ? -0.436 12.109 6.579 1.00 95.75 93 SER A O 1
ATOM 729 N N . PHE A 1 94 ? -1.353 10.246 5.680 1.00 96.81 94 PHE A N 1
ATOM 730 C CA . PHE A 1 94 ? -0.163 9.413 5.644 1.00 96.81 94 PHE A CA 1
ATOM 731 C C . PHE A 1 94 ? 0.048 8.918 4.218 1.00 96.81 94 PHE A C 1
ATOM 733 O O . PHE A 1 94 ? -0.824 8.249 3.668 1.00 96.81 94 PHE A O 1
ATOM 740 N N . THR A 1 95 ? 1.191 9.241 3.620 1.00 96.31 95 THR A N 1
ATOM 741 C CA . THR A 1 95 ? 1.515 8.873 2.236 1.00 96.31 95 THR A CA 1
ATOM 742 C C . THR A 1 95 ? 2.744 7.987 2.202 1.00 96.31 95 THR A C 1
ATOM 744 O O . THR A 1 95 ? 3.736 8.291 2.864 1.00 96.31 95 THR A O 1
ATOM 747 N N . VAL A 1 96 ? 2.694 6.930 1.394 1.00 96.56 96 VAL A N 1
ATOM 748 C CA . VAL A 1 96 ? 3.823 6.043 1.095 1.00 96.56 96 VAL A CA 1
ATOM 749 C C . VAL A 1 96 ? 4.023 5.975 -0.411 1.00 96.56 96 VAL A C 1
ATOM 751 O O . VAL A 1 96 ? 3.069 5.742 -1.147 1.00 96.56 96 VAL A O 1
ATOM 754 N N . GLU A 1 97 ? 5.263 6.143 -0.853 1.00 96.19 97 GLU A N 1
ATOM 755 C CA . GLU A 1 97 ? 5.691 6.050 -2.245 1.00 96.19 97 GLU A CA 1
ATOM 756 C C . GLU A 1 97 ? 6.722 4.927 -2.400 1.00 96.19 97 GLU A C 1
ATOM 758 O O . GLU A 1 97 ? 7.728 4.885 -1.683 1.00 96.19 97 GLU A O 1
ATOM 763 N N . TRP A 1 98 ? 6.478 4.043 -3.367 1.00 96.31 98 TRP A N 1
ATOM 764 C CA . TRP A 1 98 ? 7.459 3.101 -3.897 1.00 96.31 98 TRP A CA 1
ATOM 765 C C . TRP A 1 98 ? 8.008 3.708 -5.181 1.00 96.31 98 TRP A C 1
ATOM 767 O O . TRP A 1 98 ? 7.348 3.691 -6.218 1.00 96.31 98 TRP A O 1
ATOM 777 N N . GLU A 1 99 ? 9.196 4.297 -5.099 1.00 95.31 99 GLU A N 1
ATOM 778 C CA . GLU A 1 99 ? 9.834 5.004 -6.203 1.00 95.31 99 GLU A CA 1
ATOM 779 C C . GLU A 1 99 ? 10.806 4.085 -6.939 1.00 95.31 99 GLU A C 1
ATOM 781 O O . GLU A 1 99 ? 11.743 3.545 -6.342 1.00 95.31 99 GLU A O 1
ATOM 786 N N . LYS A 1 100 ? 10.613 3.970 -8.258 1.00 94.25 100 LYS A N 1
ATOM 787 C CA . LYS A 1 100 ? 11.478 3.225 -9.179 1.00 94.25 100 LYS A CA 1
ATOM 788 C C . LYS A 1 100 ? 11.785 1.805 -8.701 1.00 94.25 100 LYS A C 1
ATOM 790 O O . LYS A 1 100 ? 12.927 1.346 -8.762 1.00 94.25 100 LYS A O 1
ATOM 795 N N . VAL A 1 101 ? 10.778 1.114 -8.179 1.00 93.62 101 VAL A N 1
ATOM 796 C CA . VAL A 1 101 ? 10.908 -0.276 -7.731 1.00 93.62 101 VAL A CA 1
ATOM 797 C C . VAL A 1 101 ? 10.841 -1.226 -8.925 1.00 93.62 101 VAL A C 1
ATOM 799 O O . VAL A 1 101 ? 10.165 -0.946 -9.916 1.00 93.62 101 VAL A O 1
ATOM 802 N N . LYS A 1 102 ? 11.566 -2.344 -8.845 1.00 93.19 102 LYS A N 1
ATOM 803 C CA . LYS A 1 102 ? 11.664 -3.336 -9.922 1.00 93.19 102 LYS A CA 1
ATOM 804 C C . LYS A 1 102 ? 11.042 -4.658 -9.516 1.00 93.19 102 LYS A C 1
ATOM 806 O O . LYS A 1 102 ? 11.141 -5.059 -8.357 1.00 93.19 102 LYS A O 1
ATOM 811 N N . LEU A 1 103 ? 10.431 -5.335 -10.483 1.00 92.69 103 LEU A N 1
ATOM 812 C CA . LEU A 1 103 ? 9.985 -6.712 -10.315 1.00 92.69 103 LEU A CA 1
ATOM 813 C C . LEU A 1 103 ? 11.206 -7.633 -10.264 1.00 92.69 103 LEU A C 1
ATOM 815 O O . LEU A 1 103 ? 12.084 -7.558 -11.125 1.00 92.69 103 LEU A O 1
ATOM 819 N N . GLN A 1 104 ? 11.247 -8.514 -9.270 1.00 89.75 104 GLN A N 1
ATOM 820 C CA . GLN A 1 104 ? 12.307 -9.507 -9.128 1.00 89.75 104 GLN A CA 1
ATOM 821 C C . GLN A 1 104 ? 12.291 -10.523 -10.273 1.00 89.75 104 GLN A C 1
ATOM 823 O O . GLN A 1 104 ? 13.345 -10.904 -10.778 1.00 89.75 104 GLN A O 1
ATOM 828 N N . ASP A 1 105 ? 11.093 -10.898 -10.723 1.00 86.25 105 ASP A N 1
ATOM 829 C CA . ASP A 1 105 ? 10.897 -11.887 -11.785 1.00 86.25 105 ASP A CA 1
ATOM 830 C C . ASP A 1 105 ? 11.127 -11.317 -13.196 1.00 86.25 105 ASP A C 1
ATOM 832 O O . ASP A 1 105 ? 11.340 -12.076 -14.140 1.00 86.25 105 ASP A O 1
ATOM 836 N N . ASP A 1 106 ? 11.113 -9.987 -13.350 1.00 84.19 106 ASP A N 1
ATOM 837 C CA . ASP A 1 106 ? 11.369 -9.313 -14.624 1.00 84.19 106 ASP A CA 1
ATOM 838 C C . ASP A 1 106 ? 12.010 -7.933 -14.426 1.00 84.19 106 ASP A C 1
ATOM 840 O O . ASP A 1 106 ? 11.358 -6.889 -14.351 1.00 84.19 106 ASP A O 1
ATOM 844 N N . THR A 1 107 ? 13.340 -7.934 -14.398 1.00 81.25 107 THR A N 1
ATOM 845 C CA . THR A 1 107 ? 14.146 -6.718 -14.220 1.00 81.25 107 THR A CA 1
ATOM 846 C C . THR A 1 107 ? 14.258 -5.853 -15.481 1.00 81.25 107 THR A C 1
ATOM 848 O O . THR A 1 107 ? 14.787 -4.735 -15.406 1.00 81.25 107 THR A O 1
ATOM 851 N N . THR A 1 108 ? 13.776 -6.349 -16.629 1.00 85.12 108 THR A N 1
ATOM 852 C CA . THR A 1 108 ? 13.840 -5.672 -17.937 1.00 85.12 108 THR A CA 1
ATOM 853 C C . THR A 1 108 ? 12.580 -4.884 -18.269 1.00 85.12 108 THR A C 1
ATOM 855 O O . THR A 1 108 ? 12.641 -3.944 -19.058 1.00 85.12 108 THR A O 1
ATOM 858 N N . SER A 1 109 ? 11.473 -5.206 -17.602 1.00 84.75 109 SER A N 1
ATOM 859 C CA . SER A 1 109 ? 10.163 -4.569 -17.759 1.00 84.75 109 SER A CA 1
ATOM 860 C C . SER A 1 109 ? 10.085 -3.102 -17.319 1.00 84.75 109 SER A C 1
ATOM 862 O O . SER A 1 109 ? 9.052 -2.468 -17.495 1.00 84.75 109 SER A O 1
ATOM 864 N N . GLY A 1 110 ? 11.171 -2.530 -16.796 1.00 90.62 110 GLY A N 1
ATOM 865 C CA . GLY A 1 110 ? 11.249 -1.130 -16.385 1.00 90.62 110 GLY A CA 1
ATOM 866 C C . GLY A 1 110 ? 10.940 -0.905 -14.906 1.00 90.62 110 GLY A C 1
ATOM 867 O O . GLY A 1 110 ? 10.811 -1.844 -14.121 1.00 90.62 110 GLY A O 1
ATOM 868 N N . ASP A 1 111 ? 10.859 0.373 -14.539 1.00 94.12 111 ASP A N 1
ATOM 869 C CA . ASP A 1 111 ? 10.726 0.818 -13.154 1.00 94.12 111 ASP A CA 1
ATOM 870 C C . ASP A 1 111 ? 9.283 1.248 -12.857 1.00 94.12 111 ASP A C 1
ATOM 872 O O . ASP A 1 111 ? 8.664 2.011 -13.614 1.00 94.12 111 ASP A O 1
ATOM 876 N N . PHE A 1 112 ? 8.765 0.797 -11.719 1.00 95.94 112 PHE A N 1
ATOM 877 C CA . PHE A 1 112 ? 7.441 1.150 -11.226 1.00 95.94 112 PHE A CA 1
ATOM 878 C C . PHE A 1 112 ? 7.553 2.291 -10.214 1.00 95.94 112 PHE A C 1
ATOM 880 O O . PHE A 1 112 ? 8.382 2.243 -9.305 1.00 95.94 112 PHE A O 1
ATOM 887 N N . THR A 1 113 ? 6.697 3.301 -10.354 1.00 96.19 113 THR A N 1
ATOM 888 C CA . THR A 1 113 ? 6.532 4.363 -9.358 1.00 96.19 113 THR A CA 1
ATOM 889 C C . THR A 1 113 ? 5.058 4.574 -9.075 1.00 96.19 113 THR A C 1
ATOM 891 O O . THR A 1 113 ? 4.289 4.964 -9.962 1.00 96.19 113 THR A O 1
ATOM 894 N N . PHE A 1 114 ? 4.670 4.328 -7.831 1.00 97.31 114 PHE A N 1
ATOM 895 C CA . PHE A 1 114 ? 3.299 4.468 -7.361 1.00 97.31 114 PHE A CA 1
ATOM 896 C C . PHE A 1 114 ? 3.274 4.810 -5.874 1.00 97.31 114 PHE A C 1
ATOM 898 O O . PHE A 1 114 ? 4.237 4.583 -5.140 1.00 97.31 114 PHE A O 1
ATOM 905 N N . GLN A 1 115 ? 2.148 5.349 -5.429 1.00 96.94 115 GLN A N 1
ATOM 906 C CA . GLN A 1 115 ? 1.948 5.759 -4.047 1.00 96.94 115 GLN A CA 1
ATOM 907 C C . GLN A 1 115 ? 0.540 5.436 -3.558 1.00 96.94 115 GLN A C 1
ATOM 909 O O . GLN A 1 115 ? -0.401 5.285 -4.344 1.00 96.94 115 GLN A O 1
ATOM 914 N N . VAL A 1 116 ? 0.411 5.381 -2.237 1.00 97.81 116 VAL A N 1
ATOM 915 C CA . VAL A 1 116 ? -0.857 5.350 -1.511 1.00 97.81 116 VAL A CA 1
ATOM 916 C C . VAL A 1 116 ? -0.892 6.488 -0.503 1.00 97.81 116 VAL A C 1
ATOM 918 O O . VAL A 1 116 ? 0.093 6.727 0.194 1.00 97.81 116 VAL A O 1
ATOM 921 N N . THR A 1 117 ? -2.039 7.146 -0.390 1.00 97.31 117 THR A N 1
ATOM 922 C CA . THR A 1 117 ? -2.331 8.112 0.669 1.00 97.31 117 THR A CA 1
ATOM 923 C C . THR A 1 117 ? -3.546 7.650 1.457 1.00 97.31 117 THR A C 1
ATOM 925 O O . THR A 1 117 ? -4.591 7.361 0.876 1.00 97.31 117 THR A O 1
ATOM 928 N N . LEU A 1 118 ? -3.401 7.594 2.777 1.00 97.50 118 LEU A N 1
ATOM 929 C CA . LEU A 1 118 ? -4.478 7.384 3.736 1.00 97.50 118 LEU A CA 1
ATOM 930 C C . LEU A 1 118 ? -4.847 8.730 4.345 1.00 97.50 118 LEU A 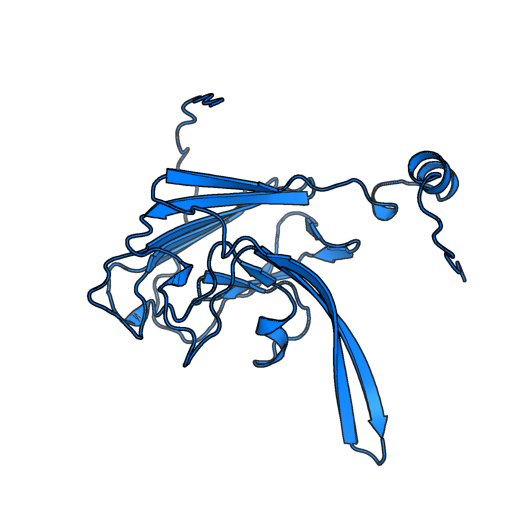C 1
ATOM 932 O O . LEU A 1 118 ? -3.979 9.422 4.882 1.00 97.50 118 LEU A O 1
ATOM 936 N N . HIS A 1 119 ? -6.118 9.098 4.284 1.00 96.12 119 HIS A N 1
ATOM 937 C CA . HIS A 1 119 ? -6.635 10.298 4.927 1.00 96.12 119 HIS A CA 1
ATOM 938 C C . HIS A 1 119 ? -7.305 9.950 6.256 1.00 96.12 119 HIS A C 1
ATOM 940 O O . HIS A 1 119 ? -7.894 8.885 6.423 1.00 96.12 119 HIS A O 1
ATOM 946 N N . ASN A 1 120 ? -7.243 10.868 7.218 1.00 94.31 120 ASN A N 1
ATOM 947 C CA . ASN A 1 120 ? -7.855 10.689 8.537 1.00 94.31 120 ASN A CA 1
ATOM 948 C C . ASN A 1 120 ? -9.387 10.534 8.516 1.00 94.31 120 ASN A C 1
ATOM 950 O O . ASN A 1 120 ? -9.958 10.059 9.489 1.00 94.31 120 ASN A O 1
ATOM 954 N N . ASN A 1 121 ? -10.048 10.915 7.422 1.00 90.12 121 ASN A N 1
ATOM 955 C CA . ASN A 1 121 ? -11.475 10.690 7.198 1.00 90.12 121 ASN A CA 1
ATOM 956 C C . ASN A 1 121 ? -11.797 9.278 6.662 1.00 90.12 121 ASN A C 1
ATOM 958 O O . ASN A 1 121 ? -12.963 8.989 6.418 1.00 90.12 121 ASN A O 1
ATOM 962 N N . GLY A 1 122 ? -10.786 8.426 6.456 1.00 90.62 122 GLY A N 1
ATOM 963 C CA . GLY A 1 122 ? -10.930 7.069 5.925 1.00 90.62 122 GLY A CA 1
ATOM 964 C C . GLY A 1 122 ? -10.726 6.942 4.419 1.00 90.62 122 GLY A C 1
ATOM 965 O O . GLY A 1 122 ? -10.629 5.821 3.922 1.00 90.62 122 GLY A O 1
ATOM 966 N N . ASP A 1 123 ? -10.637 8.051 3.682 1.00 92.81 123 ASP A N 1
ATOM 967 C CA . ASP A 1 123 ? -10.413 7.983 2.240 1.00 92.81 123 ASP A CA 1
ATOM 968 C C . ASP A 1 123 ? -9.020 7.428 1.925 1.00 92.81 123 ASP A C 1
ATOM 970 O O . ASP A 1 123 ? -8.033 7.693 2.624 1.00 92.81 123 ASP A O 1
ATOM 974 N N . ILE A 1 124 ? -8.935 6.687 0.822 1.00 95.88 124 ILE A N 1
ATOM 975 C CA . ILE A 1 124 ? -7.697 6.086 0.329 1.00 95.88 124 ILE A CA 1
ATOM 976 C C . ILE A 1 124 ? -7.491 6.509 -1.121 1.00 95.88 124 ILE A C 1
ATOM 978 O O . ILE A 1 124 ? -8.398 6.407 -1.948 1.00 95.88 124 ILE A O 1
ATOM 982 N N . VAL A 1 125 ? -6.280 6.950 -1.450 1.00 94.75 125 VAL A N 1
ATOM 983 C CA . VAL A 1 125 ? -5.917 7.366 -2.808 1.00 94.75 125 VAL A CA 1
ATOM 984 C C . VAL A 1 125 ? -4.724 6.563 -3.290 1.00 94.75 125 VAL A C 1
ATOM 986 O O . VAL A 1 125 ? -3.681 6.568 -2.642 1.00 94.75 125 VAL A O 1
ATOM 989 N N . PHE A 1 126 ? -4.851 5.906 -4.439 1.00 96.38 126 PHE A N 1
ATOM 990 C CA . PHE A 1 126 ? -3.725 5.315 -5.161 1.00 96.38 126 PHE A CA 1
ATOM 991 C C . PHE A 1 126 ? -3.353 6.212 -6.331 1.00 96.38 126 PHE A C 1
ATOM 993 O O 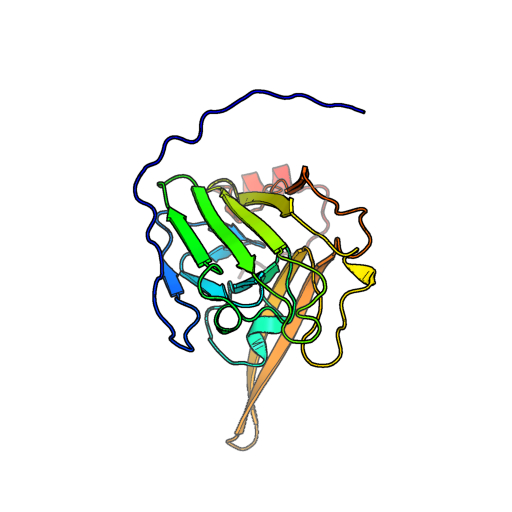. PHE A 1 126 ? -4.226 6.652 -7.079 1.00 96.38 126 PHE A O 1
ATOM 1000 N N . VAL A 1 127 ? -2.062 6.461 -6.522 1.00 96.06 127 VAL A N 1
ATOM 1001 C CA . VAL A 1 127 ? -1.556 7.220 -7.671 1.00 96.06 127 VAL A CA 1
ATOM 1002 C C . VAL A 1 127 ? -0.451 6.422 -8.337 1.00 96.06 127 VAL A C 1
ATOM 1004 O O . VAL A 1 127 ? 0.495 5.985 -7.685 1.00 96.06 127 VAL A O 1
ATOM 1007 N N . TYR A 1 128 ? -0.560 6.276 -9.650 1.00 94.38 128 TYR A N 1
ATOM 1008 C CA . TYR A 1 128 ? 0.361 5.522 -10.486 1.00 94.38 128 TYR A CA 1
ATOM 1009 C C . TYR A 1 128 ? 1.092 6.497 -11.397 1.00 94.38 128 TYR A C 1
ATOM 1011 O O . TYR A 1 128 ? 0.519 6.995 -12.361 1.00 94.38 128 TYR A O 1
ATOM 1019 N N . GLN A 1 129 ? 2.352 6.796 -11.103 1.00 95.06 129 GLN A N 1
ATOM 1020 C CA . GLN A 1 129 ? 3.154 7.689 -11.939 1.00 95.06 129 GLN A CA 1
ATOM 1021 C C . GLN A 1 129 ? 3.758 6.933 -13.128 1.00 95.06 129 GLN A C 1
ATOM 1023 O O . GLN A 1 129 ? 3.673 7.394 -14.266 1.00 95.06 129 GLN A O 1
ATOM 1028 N N . SER A 1 130 ? 4.347 5.766 -12.863 1.00 95.31 130 SER A N 1
ATOM 1029 C CA . SER A 1 130 ? 4.992 4.908 -13.860 1.00 95.31 130 SER A CA 1
ATOM 1030 C C . SER A 1 130 ? 4.625 3.450 -13.610 1.00 95.31 130 SER A C 1
ATOM 1032 O O . SER A 1 130 ? 4.916 2.905 -12.548 1.00 95.31 130 SER A O 1
ATOM 1034 N N . VAL A 1 131 ? 3.979 2.831 -14.590 1.00 94.75 131 VAL A N 1
ATOM 1035 C CA . VAL A 1 131 ? 3.544 1.434 -14.626 1.00 94.75 131 VAL A CA 1
ATOM 1036 C C . VAL A 1 131 ? 3.861 0.920 -16.038 1.00 94.75 131 VAL A C 1
ATOM 1038 O O . VAL A 1 131 ? 3.039 1.042 -16.947 1.00 94.75 131 VAL A O 1
ATOM 1041 N N . PRO A 1 132 ? 5.093 0.429 -16.272 1.00 93.94 132 PRO A N 1
ATOM 1042 C CA . PRO A 1 132 ? 5.582 0.108 -17.616 1.00 93.94 132 PRO A CA 1
ATOM 1043 C C . PRO A 1 132 ? 4.972 -1.172 -18.210 1.00 93.94 132 PRO A C 1
ATOM 1045 O O . PRO A 1 132 ? 5.070 -1.394 -19.416 1.00 93.94 132 PRO A O 1
ATOM 1048 N N . VAL A 1 133 ? 4.313 -1.989 -17.383 1.00 92.19 133 VAL A N 1
ATOM 1049 C CA . VAL A 1 133 ? 3.655 -3.240 -17.775 1.00 92.19 133 VAL A CA 1
ATOM 1050 C C . VAL A 1 133 ? 2.208 -3.219 -17.305 1.00 92.19 133 VAL A C 1
ATOM 1052 O O . VAL A 1 133 ? 1.917 -2.766 -16.202 1.00 92.19 133 VAL A O 1
ATOM 1055 N N . ILE A 1 134 ? 1.302 -3.744 -18.130 1.00 90.88 134 ILE A N 1
ATOM 1056 C CA . ILE A 1 134 ? -0.097 -3.961 -17.744 1.00 90.88 134 ILE A CA 1
ATOM 1057 C C . ILE A 1 134 ? -0.132 -4.907 -16.540 1.00 90.88 134 ILE A C 1
ATOM 1059 O O . ILE A 1 134 ? 0.498 -5.961 -16.573 1.00 90.88 134 ILE A O 1
ATOM 1063 N N . ILE A 1 135 ? -0.887 -4.555 -15.500 1.00 91.19 135 ILE A N 1
ATOM 1064 C CA . ILE A 1 135 ? -0.900 -5.295 -14.227 1.00 91.19 135 ILE A CA 1
ATOM 1065 C C . ILE A 1 135 ? -1.255 -6.775 -14.417 1.00 91.19 135 ILE A C 1
ATOM 1067 O O . ILE A 1 135 ? -0.623 -7.633 -13.810 1.00 91.19 135 ILE A O 1
ATOM 1071 N N . GLU A 1 136 ? -2.188 -7.084 -15.320 1.00 88.88 136 GLU A N 1
ATOM 1072 C CA . GLU A 1 136 ? -2.596 -8.457 -15.657 1.00 88.88 136 GLU A CA 1
ATOM 1073 C C . GLU A 1 136 ? -1.461 -9.330 -16.226 1.00 88.88 136 GLU A C 1
ATOM 1075 O O . GLU A 1 136 ? -1.548 -10.554 -16.183 1.00 88.88 136 GLU A O 1
ATOM 1080 N N . ASN A 1 137 ? -0.395 -8.717 -16.751 1.00 89.75 137 ASN A N 1
ATOM 1081 C CA . ASN A 1 137 ? 0.751 -9.424 -17.326 1.00 89.75 137 ASN A CA 1
ATOM 1082 C C . ASN A 1 137 ? 1.886 -9.652 -16.316 1.00 89.75 137 ASN A C 1
ATOM 1084 O O . ASN A 1 137 ? 2.888 -10.280 -16.665 1.00 89.75 137 ASN A O 1
ATOM 1088 N N . ILE A 1 138 ? 1.772 -9.133 -15.091 1.00 90.75 138 ILE A N 1
ATOM 1089 C CA . ILE A 1 138 ? 2.774 -9.359 -14.046 1.00 90.75 138 ILE A CA 1
ATOM 1090 C C . ILE A 1 138 ? 2.673 -10.815 -13.575 1.00 90.75 138 ILE A C 1
ATOM 1092 O O . ILE A 1 138 ? 1.587 -11.326 -13.311 1.00 90.75 138 ILE A O 1
ATOM 1096 N N . LEU A 1 139 ? 3.819 -11.489 -13.468 1.00 89.50 139 LEU A N 1
ATOM 1097 C CA . LEU A 1 139 ? 3.891 -12.885 -13.039 1.00 89.50 139 LEU A CA 1
ATOM 1098 C C . LEU A 1 139 ? 3.503 -13.034 -11.558 1.00 89.50 139 LEU A C 1
ATOM 1100 O O . LEU A 1 139 ? 4.007 -12.310 -10.705 1.00 89.50 139 LEU A O 1
ATOM 1104 N N . ASP A 1 140 ? 2.671 -14.030 -11.252 1.00 87.38 140 ASP A N 1
ATOM 1105 C CA . ASP A 1 140 ? 2.129 -14.307 -9.912 1.00 87.38 140 ASP A CA 1
ATOM 1106 C C . ASP A 1 140 ? 2.695 -15.589 -9.264 1.00 87.38 140 ASP A C 1
ATOM 1108 O O . ASP A 1 140 ? 2.207 -16.058 -8.235 1.00 87.38 140 ASP A O 1
ATOM 1112 N N . ARG A 1 141 ? 3.740 -16.180 -9.861 1.00 82.88 141 ARG A N 1
ATOM 1113 C CA . ARG A 1 141 ? 4.267 -17.506 -9.479 1.00 82.88 141 ARG A CA 1
ATOM 1114 C C . ARG A 1 141 ? 4.902 -17.539 -8.092 1.00 82.88 141 ARG A C 1
ATOM 1116 O O . ARG A 1 141 ? 4.734 -18.515 -7.365 1.00 82.88 141 ARG A O 1
ATOM 1123 N N . HIS A 1 142 ? 5.687 -16.515 -7.768 1.00 81.81 142 HIS A N 1
ATOM 1124 C CA . HIS A 1 142 ? 6.458 -16.439 -6.524 1.00 81.81 142 HIS A CA 1
ATOM 1125 C C . HIS A 1 142 ? 5.818 -15.514 -5.491 1.00 81.81 142 HIS A C 1
ATOM 1127 O O . HIS A 1 142 ? 6.025 -15.695 -4.291 1.00 81.81 142 HIS A O 1
ATOM 1133 N N . HIS A 1 143 ? 5.011 -14.558 -5.947 1.00 83.75 143 HIS A N 1
ATOM 1134 C CA . HIS A 1 143 ? 4.310 -13.613 -5.097 1.00 83.75 143 HIS A CA 1
ATOM 1135 C C . HIS A 1 143 ? 2.971 -13.239 -5.738 1.00 83.75 143 HIS A C 1
ATOM 1137 O O . HIS A 1 143 ? 2.937 -13.001 -6.945 1.00 83.75 143 HIS A O 1
ATOM 1143 N N . PRO A 1 144 ? 1.874 -13.139 -4.967 1.00 88.75 144 PRO A N 1
ATOM 1144 C CA . PRO A 1 144 ? 0.595 -12.727 -5.523 1.00 88.75 144 PRO A CA 1
ATOM 1145 C C . PRO A 1 144 ? 0.665 -11.297 -6.065 1.00 88.75 144 PRO A C 1
ATOM 1147 O O . PRO A 1 144 ? 1.304 -10.424 -5.466 1.00 88.75 144 PRO A O 1
ATOM 1150 N N . VAL A 1 145 ? -0.055 -11.066 -7.161 1.00 91.56 145 VAL A N 1
ATOM 1151 C CA . VAL A 1 145 ? -0.302 -9.731 -7.705 1.00 91.56 145 VAL A CA 1
ATOM 1152 C C . VAL A 1 145 ? -1.670 -9.268 -7.224 1.00 91.56 145 VAL A C 1
ATOM 1154 O O . VAL A 1 145 ? -2.663 -9.943 -7.491 1.00 91.56 145 VAL A O 1
ATOM 1157 N N . LYS A 1 146 ? -1.733 -8.162 -6.472 1.00 92.75 146 LYS A N 1
ATOM 1158 C CA . LYS A 1 146 ? -3.004 -7.618 -5.968 1.00 92.75 146 LYS A CA 1
ATOM 1159 C C . LYS A 1 146 ? -3.092 -6.104 -6.069 1.00 92.75 146 LYS A C 1
ATOM 1161 O O . LYS A 1 146 ? -2.135 -5.402 -5.764 1.00 92.75 146 LYS A O 1
ATOM 1166 N N . VAL A 1 147 ? -4.277 -5.597 -6.399 1.00 94.12 147 VAL A N 1
ATOM 1167 C CA . VAL A 1 147 ? -4.600 -4.166 -6.322 1.00 94.12 147 VAL A CA 1
ATOM 1168 C C . VAL A 1 147 ? -5.926 -3.993 -5.600 1.00 94.12 147 VAL A C 1
ATOM 1170 O O . VAL A 1 147 ? -6.943 -4.524 -6.040 1.00 94.12 147 VAL A O 1
ATOM 1173 N N . GLY A 1 148 ? -5.932 -3.237 -4.507 1.00 92.94 148 GLY A N 1
ATOM 1174 C CA . GLY A 1 148 ? -7.135 -2.910 -3.752 1.00 92.94 148 GLY A CA 1
ATOM 1175 C C . GLY A 1 148 ? -6.984 -3.104 -2.251 1.00 92.94 148 GLY A C 1
ATOM 1176 O O . GLY A 1 148 ? -5.917 -2.869 -1.688 1.00 92.94 148 GLY A O 1
ATOM 1177 N N . LEU A 1 149 ? -8.076 -3.489 -1.597 1.00 92.81 149 LEU A N 1
ATOM 1178 C CA . LEU A 1 149 ? -8.201 -3.525 -0.139 1.00 92.81 149 LEU A CA 1
ATOM 1179 C C . LEU A 1 149 ? -8.659 -4.909 0.307 1.00 92.81 149 LEU A C 1
ATOM 1181 O O . LEU A 1 149 ? -9.499 -5.514 -0.360 1.00 92.81 149 LEU A O 1
ATOM 1185 N N . SER A 1 150 ? -8.180 -5.377 1.450 1.00 90.44 150 SER A N 1
ATOM 1186 C CA . SER A 1 150 ? -8.668 -6.603 2.079 1.00 90.44 150 SER A CA 1
ATOM 1187 C C . SER A 1 150 ? -8.591 -6.486 3.586 1.00 90.44 150 SER A C 1
ATOM 1189 O O . SER A 1 150 ? -7.612 -5.951 4.109 1.00 90.44 150 SER A O 1
ATOM 1191 N N . ASP A 1 151 ? -9.595 -7.028 4.265 1.00 86.81 151 ASP A N 1
ATOM 1192 C CA . ASP A 1 151 ? -9.540 -7.245 5.701 1.00 86.81 151 ASP A CA 1
ATOM 1193 C C . ASP A 1 151 ? -10.063 -8.637 6.084 1.00 86.81 151 ASP A C 1
ATOM 1195 O O . ASP A 1 151 ? -10.837 -9.280 5.363 1.00 86.81 151 ASP A O 1
ATOM 1199 N N . ALA A 1 152 ? -9.584 -9.125 7.222 1.00 83.38 152 ALA A N 1
ATOM 1200 C CA . ALA A 1 152 ? -9.842 -10.463 7.725 1.00 83.38 152 ALA A CA 1
ATOM 1201 C C . ALA A 1 152 ? -9.814 -10.476 9.256 1.00 83.38 152 ALA A C 1
ATOM 1203 O O . ALA A 1 152 ? -9.065 -9.725 9.868 1.00 83.38 152 ALA A O 1
ATOM 1204 N N . TYR A 1 153 ? -10.562 -11.378 9.889 1.00 76.50 153 TYR A N 1
ATOM 1205 C CA . TYR A 1 153 ? -10.460 -11.602 11.335 1.00 76.50 153 TYR A CA 1
ATOM 1206 C C . TYR A 1 153 ? -9.800 -12.948 11.643 1.00 76.50 153 TYR A C 1
ATOM 1208 O O . TYR A 1 153 ? -9.864 -13.898 10.858 1.00 76.50 153 TYR A O 1
ATOM 1216 N N . ILE A 1 154 ? -9.142 -13.033 12.801 1.00 76.44 154 ILE A N 1
ATOM 1217 C CA . ILE A 1 154 ? -8.400 -14.220 13.234 1.00 76.44 154 ILE A CA 1
ATOM 1218 C C . ILE A 1 154 ? -9.120 -14.843 14.428 1.00 76.44 154 ILE A C 1
ATOM 1220 O O . ILE A 1 154 ? -9.310 -14.196 15.453 1.00 76.44 154 ILE A O 1
ATOM 1224 N N . ILE A 1 155 ? -9.477 -16.121 14.316 1.00 79.69 155 ILE A N 1
ATOM 1225 C CA . ILE A 1 155 ? -9.969 -16.926 15.439 1.00 79.69 155 ILE A CA 1
ATOM 1226 C C . ILE A 1 155 ? -8.816 -17.792 15.946 1.00 79.69 155 ILE A C 1
ATOM 1228 O O . ILE A 1 155 ? -8.303 -18.630 15.201 1.00 79.69 155 ILE A O 1
ATOM 1232 N N . ASP A 1 156 ? -8.438 -17.629 17.213 1.00 77.88 156 ASP A N 1
ATOM 1233 C CA . ASP A 1 156 ? -7.508 -18.530 17.902 1.00 77.88 156 ASP A CA 1
ATOM 1234 C C . ASP A 1 156 ? -8.295 -19.615 18.654 1.00 77.88 156 ASP A C 1
ATOM 1236 O O . ASP A 1 156 ? -9.208 -19.325 19.431 1.00 77.88 156 ASP A O 1
ATOM 1240 N N . ARG A 1 157 ? -7.971 -20.884 18.403 1.00 81.88 157 ARG A N 1
ATOM 1241 C CA . ARG A 1 157 ? -8.528 -22.040 19.113 1.00 81.88 157 ARG A CA 1
ATOM 1242 C C . ARG A 1 157 ? -7.394 -22.930 19.589 1.00 81.88 157 ARG A C 1
ATOM 1244 O O . ARG A 1 157 ? -6.540 -23.330 18.806 1.00 81.88 157 ARG A O 1
ATOM 1251 N N . THR A 1 158 ? -7.420 -23.314 20.861 1.00 80.56 158 THR A N 1
ATOM 1252 C CA . THR A 1 158 ? -6.485 -24.318 21.387 1.00 80.56 158 THR A CA 1
ATOM 1253 C C . THR A 1 158 ? -7.152 -25.689 21.359 1.00 80.56 158 THR A C 1
ATOM 1255 O O . THR A 1 158 ? -8.128 -25.914 22.069 1.00 80.56 158 THR A O 1
ATOM 1258 N N . ILE A 1 159 ? -6.639 -26.603 20.535 1.00 79.75 159 ILE A N 1
ATOM 1259 C CA . ILE A 1 159 ? -7.136 -27.979 20.404 1.00 79.75 159 ILE A CA 1
ATOM 1260 C C . ILE A 1 159 ? -5.979 -28.921 20.755 1.00 79.75 159 ILE A C 1
ATOM 1262 O O . ILE A 1 159 ? -4.900 -28.800 20.187 1.00 79.75 159 ILE A O 1
ATOM 1266 N N . PHE A 1 160 ? -6.180 -29.834 21.713 1.00 78.00 160 PHE A N 1
ATOM 1267 C CA . PHE A 1 160 ? -5.162 -30.801 22.167 1.00 78.00 160 PHE A CA 1
ATOM 1268 C C . PHE A 1 160 ? -3.772 -30.180 22.433 1.00 78.00 160 PHE A C 1
ATOM 1270 O O . PHE A 1 160 ? -2.757 -30.699 21.981 1.00 78.00 160 PHE A O 1
ATOM 1277 N N . PHE A 1 161 ? -3.723 -29.060 23.167 1.00 78.00 161 PHE A N 1
ATOM 1278 C CA . PHE A 1 161 ? -2.494 -28.308 23.494 1.00 78.00 161 PHE A CA 1
ATOM 1279 C C . PHE A 1 161 ? -1.770 -27.649 22.302 1.00 78.00 161 PHE A C 1
ATOM 1281 O O . PHE A 1 161 ? -0.705 -27.060 22.486 1.00 78.00 161 PHE A O 1
ATOM 1288 N N . VAL A 1 162 ? -2.362 -27.661 21.105 1.00 78.44 162 VAL A N 1
ATOM 1289 C CA . VAL A 1 162 ? -1.876 -26.943 19.918 1.00 78.44 162 VAL A CA 1
ATOM 1290 C C . VAL A 1 162 ? -2.742 -25.705 19.682 1.00 78.44 162 VAL A C 1
ATOM 1292 O O . VAL A 1 162 ? -3.972 -25.785 19.696 1.00 78.44 162 VAL A O 1
ATOM 1295 N N . ARG A 1 163 ? -2.111 -24.543 19.465 1.00 77.19 163 ARG A N 1
ATOM 1296 C CA . ARG A 1 163 ? -2.808 -23.305 19.080 1.00 77.19 163 ARG A CA 1
ATOM 1297 C C . ARG A 1 163 ? -3.035 -23.279 17.571 1.00 77.19 163 ARG A C 1
ATOM 1299 O O . ARG A 1 163 ? -2.078 -23.266 16.802 1.00 77.19 163 ARG A O 1
ATOM 1306 N N . HIS A 1 164 ? -4.295 -23.247 17.163 1.00 79.31 164 HIS A N 1
ATOM 1307 C CA . HIS A 1 164 ? -4.731 -23.109 15.780 1.00 79.31 164 HIS A CA 1
ATOM 1308 C C . HIS A 1 164 ? -5.273 -21.698 15.555 1.00 79.31 164 HIS A C 1
ATOM 1310 O O . HIS A 1 164 ? -6.286 -21.320 16.140 1.00 79.31 164 HIS A O 1
ATOM 1316 N N . LYS A 1 165 ? -4.640 -20.942 14.655 1.00 78.62 165 LYS A N 1
ATOM 1317 C CA . LYS A 1 165 ? -5.156 -19.656 14.176 1.00 78.62 165 LYS A CA 1
ATOM 1318 C C . LYS A 1 165 ? -5.844 -19.866 12.832 1.00 78.62 165 LYS A C 1
ATOM 1320 O O . LYS A 1 165 ? -5.208 -20.322 11.887 1.00 78.62 165 LYS A O 1
ATOM 1325 N N . THR A 1 166 ? -7.132 -19.550 12.753 1.00 78.69 166 THR A N 1
ATOM 1326 C CA . THR A 1 166 ? -7.901 -19.578 11.500 1.00 78.69 166 THR A CA 1
ATOM 1327 C C . THR A 1 166 ? -8.184 -18.152 11.062 1.00 78.69 166 THR A C 1
ATOM 1329 O O . THR A 1 166 ? -8.649 -17.352 11.870 1.00 78.69 166 THR A O 1
ATOM 1332 N N . ILE A 1 167 ? -7.901 -17.843 9.801 1.00 75.88 167 ILE A N 1
ATOM 1333 C CA . ILE A 1 167 ? -8.094 -16.515 9.220 1.00 75.88 167 ILE A CA 1
ATOM 1334 C C . ILE A 1 167 ? -9.348 -16.561 8.357 1.00 75.88 167 ILE A C 1
ATOM 1336 O O . ILE A 1 167 ? -9.466 -17.433 7.496 1.00 75.88 167 ILE A O 1
ATOM 1340 N N . TYR A 1 168 ? -10.262 -15.627 8.584 1.00 75.81 168 TYR A N 1
ATOM 1341 C CA . TYR A 1 168 ? -11.481 -15.477 7.802 1.00 75.81 168 TYR A CA 1
ATOM 1342 C C . TYR A 1 168 ? -11.449 -14.131 7.085 1.00 75.81 168 TYR A C 1
ATOM 1344 O O . TYR A 1 168 ? -11.624 -13.082 7.705 1.00 75.81 168 TYR A O 1
ATOM 1352 N N . GLU A 1 169 ? -11.203 -14.176 5.777 1.00 77.50 169 GLU A N 1
ATOM 1353 C CA . GLU A 1 169 ? -11.338 -13.027 4.880 1.00 77.50 169 GLU A CA 1
ATOM 1354 C C . GLU A 1 169 ? -12.828 -12.796 4.626 1.00 77.50 169 GLU A C 1
ATOM 1356 O O . GLU A 1 169 ? -13.523 -13.689 4.140 1.00 77.50 169 GLU A O 1
ATOM 1361 N N . TYR A 1 170 ? -13.330 -11.622 4.999 1.00 72.69 170 TYR A N 1
ATOM 1362 C CA . TYR A 1 170 ? -14.758 -11.318 4.884 1.00 72.69 170 TYR A CA 1
ATOM 1363 C C . TYR A 1 170 ? -15.046 -10.274 3.807 1.00 72.69 170 TYR A C 1
ATOM 1365 O O . TYR A 1 170 ? -16.160 -10.240 3.284 1.00 72.69 170 TYR A O 1
ATOM 1373 N N . HIS A 1 171 ? -14.066 -9.442 3.440 1.00 79.12 171 HIS A N 1
ATOM 1374 C CA . HIS A 1 171 ? -14.244 -8.482 2.362 1.00 79.12 171 HIS A CA 1
ATOM 1375 C C . HIS A 1 171 ? -12.945 -8.175 1.620 1.00 79.12 171 HIS A C 1
ATOM 1377 O O . HIS A 1 171 ? -11.909 -7.892 2.223 1.00 79.12 171 HIS A O 1
ATOM 1383 N N . ARG A 1 172 ? -13.046 -8.153 0.287 1.00 84.44 172 ARG A N 1
ATOM 1384 C CA . ARG A 1 172 ? -11.976 -7.761 -0.628 1.00 84.44 172 ARG A CA 1
ATOM 1385 C C . ARG A 1 172 ? -12.529 -6.850 -1.713 1.00 84.44 172 ARG A C 1
ATOM 1387 O O . ARG A 1 172 ? -13.518 -7.169 -2.367 1.00 84.44 172 ARG A O 1
ATOM 1394 N N . VAL A 1 173 ? -11.829 -5.749 -1.952 1.00 85.62 173 VAL A N 1
ATOM 1395 C CA . VAL A 1 173 ? -12.014 -4.893 -3.125 1.00 85.62 173 VAL A CA 1
ATOM 1396 C C . VAL A 1 173 ? -10.835 -5.133 -4.055 1.00 85.62 173 VAL A C 1
ATOM 1398 O O . VAL A 1 173 ? -9.689 -5.030 -3.620 1.00 85.62 173 VAL A O 1
ATOM 1401 N N . ASN A 1 174 ? -11.108 -5.474 -5.315 1.00 88.31 174 ASN A N 1
ATOM 1402 C CA . ASN A 1 174 ? -10.082 -5.778 -6.308 1.00 88.31 174 ASN A CA 1
ATOM 1403 C C . ASN A 1 174 ? -10.194 -4.845 -7.524 1.00 88.31 174 ASN A C 1
ATOM 1405 O O . ASN A 1 174 ? -11.269 -4.724 -8.115 1.00 88.31 174 ASN A O 1
ATOM 1409 N N . PHE A 1 175 ? -9.075 -4.236 -7.915 1.00 86.19 175 PHE A N 1
ATOM 1410 C CA . PHE A 1 175 ? -8.945 -3.372 -9.088 1.00 86.19 175 PHE A CA 1
ATOM 1411 C C . PHE A 1 175 ? -7.929 -3.888 -10.121 1.00 86.19 175 PHE A C 1
ATOM 1413 O O . PHE A 1 175 ? -7.627 -3.172 -11.067 1.00 86.19 175 PHE A O 1
ATOM 1420 N N . GLU A 1 176 ? -7.424 -5.120 -9.989 1.00 75.44 176 GLU A N 1
ATOM 1421 C CA . GLU A 1 176 ? -6.421 -5.723 -10.892 1.00 75.44 176 GLU A CA 1
ATOM 1422 C C . GLU A 1 176 ? -6.829 -5.677 -12.375 1.00 75.44 176 GLU A C 1
ATOM 1424 O O . GLU A 1 176 ? -5.972 -5.548 -13.239 1.00 75.44 176 GLU A O 1
ATOM 1429 N N . LYS A 1 177 ? -8.137 -5.747 -12.660 1.00 73.00 177 LYS A N 1
ATOM 1430 C CA . LYS A 1 177 ? -8.711 -5.725 -14.020 1.00 73.00 177 LYS A CA 1
ATOM 1431 C C . LYS A 1 177 ? -9.072 -4.325 -14.526 1.00 73.00 177 LYS A C 1
ATOM 1433 O O . LYS A 1 177 ? -9.739 -4.186 -15.551 1.00 73.00 177 LYS A O 1
ATOM 1438 N N . GLN A 1 178 ? -8.750 -3.281 -13.765 1.00 75.62 178 GLN A N 1
ATOM 1439 C CA . GLN A 1 178 ? -8.912 -1.911 -14.238 1.00 75.62 178 GLN A CA 1
ATOM 1440 C C . GLN A 1 178 ? -7.735 -1.530 -15.136 1.00 75.62 178 GLN A C 1
ATOM 1442 O O . GLN A 1 178 ? -6.624 -2.027 -14.969 1.00 75.62 178 GLN A O 1
ATOM 1447 N N . ASP A 1 179 ? -7.978 -0.620 -16.080 1.00 80.44 179 ASP A N 1
ATOM 1448 C CA . ASP A 1 179 ? -6.970 -0.124 -17.023 1.00 80.44 179 ASP A CA 1
ATOM 1449 C C . ASP A 1 179 ? -5.985 0.836 -16.325 1.00 80.44 179 ASP A C 1
ATOM 1451 O O . ASP A 1 179 ? -5.980 2.045 -16.562 1.00 80.44 179 ASP A O 1
ATOM 1455 N N . ILE A 1 180 ? -5.189 0.299 -15.396 1.00 89.06 180 ILE A N 1
ATOM 1456 C CA . ILE A 1 180 ? -4.189 1.044 -14.631 1.00 89.06 180 ILE A CA 1
ATOM 1457 C C . ILE A 1 180 ? -2.960 1.255 -15.514 1.00 89.06 180 ILE A C 1
ATOM 1459 O O . ILE A 1 180 ? -2.205 0.331 -15.817 1.00 89.06 180 ILE A O 1
ATOM 1463 N N . LYS A 1 181 ? -2.769 2.509 -15.918 1.00 89.81 181 LYS A N 1
ATOM 1464 C CA . LYS A 1 181 ? -1.670 2.987 -16.763 1.00 89.81 181 LYS A CA 1
ATOM 1465 C C . LYS A 1 181 ? -0.881 4.089 -16.063 1.00 89.81 181 LYS A C 1
ATOM 1467 O O . LYS A 1 181 ? -1.239 4.545 -14.975 1.00 89.81 181 LYS A O 1
ATOM 1472 N N . ASN A 1 182 ? 0.164 4.578 -16.724 1.00 90.50 182 ASN A N 1
ATOM 1473 C CA . ASN A 1 182 ? 0.866 5.787 -16.300 1.00 90.50 182 ASN A CA 1
ATOM 1474 C C . ASN A 1 182 ? -0.118 6.943 -16.080 1.00 90.50 182 ASN A C 1
ATOM 1476 O O . ASN A 1 182 ? -0.995 7.184 -16.910 1.00 90.50 182 ASN A O 1
ATOM 1480 N N . TRP A 1 183 ? 0.077 7.673 -14.986 1.00 91.56 183 TRP A N 1
ATOM 1481 C CA . TRP A 1 183 ? -0.749 8.803 -14.555 1.00 91.56 183 TRP A CA 1
ATOM 1482 C C . TRP A 1 183 ? -2.210 8.448 -14.254 1.00 91.56 183 TRP A C 1
ATOM 1484 O O . TRP A 1 183 ? -3.108 9.266 -14.449 1.00 91.56 183 TRP A O 1
ATOM 1494 N N . THR A 1 184 ? -2.447 7.238 -13.745 1.00 88.56 184 THR A N 1
ATOM 1495 C CA . THR A 1 184 ? -3.766 6.821 -13.245 1.00 88.56 184 THR A CA 1
ATOM 1496 C C . THR A 1 184 ? -3.905 7.160 -11.764 1.00 88.56 184 THR A C 1
ATOM 1498 O O . THR A 1 184 ? -2.936 7.096 -11.007 1.00 88.56 184 THR A O 1
ATOM 1501 N N . VAL A 1 185 ? -5.121 7.499 -11.335 1.00 93.06 185 VAL A N 1
ATOM 1502 C CA . VAL A 1 185 ? -5.469 7.715 -9.926 1.00 93.06 185 VAL A CA 1
ATOM 1503 C C . VAL A 1 185 ? -6.718 6.908 -9.602 1.00 93.06 185 VAL A C 1
ATOM 1505 O O . VAL A 1 185 ? -7.705 6.988 -10.332 1.00 93.06 185 VAL A O 1
ATOM 1508 N N . ILE A 1 186 ? -6.686 6.158 -8.504 1.00 90.50 186 ILE A N 1
ATOM 1509 C CA . ILE A 1 186 ? -7.862 5.495 -7.936 1.00 90.50 186 ILE A CA 1
ATOM 1510 C C . ILE A 1 186 ? -8.179 6.194 -6.621 1.00 90.50 186 ILE A C 1
ATOM 1512 O O . ILE A 1 186 ? -7.353 6.225 -5.713 1.00 90.50 186 ILE A O 1
ATOM 1516 N N . TYR A 1 187 ? -9.377 6.762 -6.531 1.00 92.56 187 TYR A N 1
ATOM 1517 C CA . TYR A 1 187 ? -9.878 7.402 -5.322 1.00 92.56 187 TYR A CA 1
ATOM 1518 C C . TYR A 1 187 ? -10.964 6.523 -4.703 1.00 92.56 187 TYR A C 1
ATOM 1520 O O . TYR A 1 187 ? -11.967 6.218 -5.352 1.00 92.56 187 TYR A O 1
ATOM 1528 N N . ILE A 1 188 ? -10.752 6.107 -3.459 1.00 90.75 188 ILE A N 1
ATOM 1529 C CA . ILE A 1 188 ? -11.657 5.257 -2.691 1.00 90.75 188 ILE A CA 1
ATOM 1530 C C . ILE A 1 188 ? -12.210 6.110 -1.557 1.00 90.75 188 ILE A C 1
ATOM 1532 O O . ILE A 1 188 ? -11.474 6.489 -0.646 1.00 90.75 188 ILE A O 1
ATOM 1536 N N . SER A 1 189 ? -13.504 6.416 -1.628 1.00 88.81 189 SER A N 1
ATOM 1537 C CA . SER A 1 189 ? -14.173 7.184 -0.582 1.00 88.81 189 SER A CA 1
ATOM 1538 C C . SER A 1 189 ? -14.672 6.261 0.523 1.00 88.81 189 SER A C 1
ATOM 1540 O O . SER A 1 189 ? -15.335 5.258 0.237 1.00 88.81 189 SER A O 1
ATOM 1542 N N . ALA A 1 190 ? -14.369 6.601 1.773 1.00 87.44 190 ALA A N 1
ATOM 1543 C CA . ALA A 1 190 ? -14.909 5.881 2.915 1.00 87.44 190 ALA A CA 1
ATOM 1544 C C . ALA A 1 190 ? -16.412 6.144 3.052 1.00 87.44 190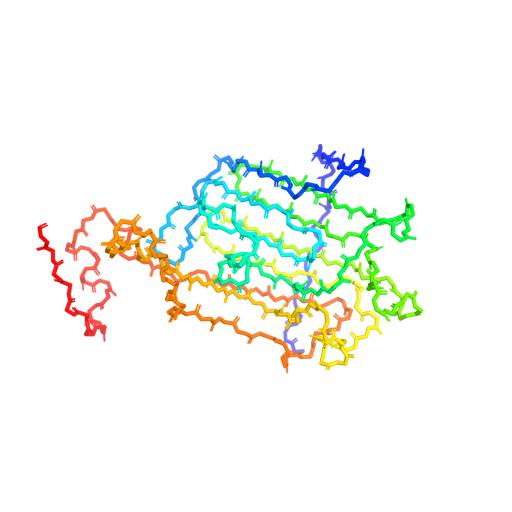 ALA A C 1
ATOM 1546 O O . ALA A 1 190 ? -16.883 7.283 3.052 1.00 87.44 190 ALA A O 1
ATOM 1547 N N . LEU A 1 191 ? -17.176 5.064 3.202 1.00 83.56 191 LEU A N 1
ATOM 1548 C CA . LEU A 1 191 ? -18.560 5.164 3.636 1.00 83.56 191 LEU A CA 1
ATOM 1549 C C . LEU A 1 191 ? -18.583 5.343 5.149 1.00 83.56 191 LEU A C 1
ATOM 1551 O O . LEU A 1 191 ? -17.801 4.712 5.860 1.00 83.56 191 LEU A O 1
ATOM 1555 N N . ARG A 1 192 ? -19.514 6.168 5.633 1.00 76.38 192 ARG A N 1
ATOM 1556 C CA . ARG A 1 192 ? -19.750 6.283 7.071 1.00 76.38 192 ARG A CA 1
ATOM 1557 C C . ARG A 1 192 ? -20.108 4.927 7.652 1.00 76.38 192 ARG A C 1
ATOM 1559 O O . ARG A 1 192 ? -20.872 4.168 7.053 1.00 76.38 192 ARG A O 1
ATOM 1566 N N . THR A 1 193 ? -19.601 4.670 8.843 1.00 74.31 193 THR A N 1
ATOM 1567 C CA . THR A 1 193 ? -19.902 3.484 9.634 1.00 74.31 193 THR A CA 1
ATOM 1568 C C . THR A 1 193 ? -20.556 3.885 10.948 1.00 74.31 193 THR A C 1
ATOM 1570 O O . THR A 1 193 ? -20.486 5.031 11.379 1.00 74.31 193 THR A O 1
ATOM 1573 N N . CYS A 1 194 ? -21.191 2.925 11.615 1.00 75.31 194 CYS A N 1
ATOM 1574 C CA . CYS A 1 194 ? -21.813 3.147 12.921 1.00 75.31 194 CYS A CA 1
ATOM 1575 C C . CYS A 1 194 ? -20.834 3.706 13.968 1.00 75.31 194 CYS A C 1
ATOM 1577 O O . CYS A 1 194 ? -21.242 4.445 14.856 1.00 75.31 194 CYS A O 1
ATOM 1579 N N . LEU A 1 195 ? -19.545 3.368 13.850 1.00 70.50 195 LEU A N 1
ATOM 1580 C CA . LEU A 1 195 ? -18.500 3.834 14.762 1.00 70.50 195 LEU A CA 1
ATOM 1581 C C . LEU A 1 195 ? -18.211 5.333 14.653 1.00 70.50 195 LEU A C 1
ATOM 1583 O O . LEU A 1 195 ? -17.621 5.896 15.572 1.00 70.50 195 LEU A O 1
ATOM 1587 N N . ASP A 1 196 ? -18.630 5.972 13.562 1.00 70.75 196 ASP A N 1
ATOM 1588 C CA . ASP A 1 196 ? -18.494 7.417 13.391 1.00 70.75 196 ASP A CA 1
ATOM 1589 C C . ASP A 1 196 ? -19.556 8.188 14.196 1.00 70.75 196 ASP A C 1
ATOM 1591 O O . ASP A 1 196 ? -19.414 9.391 14.435 1.00 70.75 196 ASP A O 1
ATOM 1595 N N . GLU A 1 197 ? -20.614 7.502 14.638 1.00 79.69 197 GLU A N 1
ATOM 1596 C CA . GLU A 1 197 ? -21.736 8.093 15.356 1.00 79.69 197 GLU A CA 1
ATOM 1597 C C . GLU A 1 197 ? -21.572 7.947 16.875 1.00 79.69 197 GLU A C 1
ATOM 1599 O O . GLU A 1 197 ? -21.092 6.943 17.400 1.00 79.69 197 GLU A O 1
ATOM 1604 N N . LYS A 1 198 ? -21.988 8.976 17.621 1.00 80.12 198 LYS A N 1
ATOM 1605 C CA . LYS A 1 198 ? -21.776 9.032 19.080 1.00 80.12 198 LYS A CA 1
ATOM 1606 C C . LYS A 1 198 ? -22.716 8.117 19.859 1.00 80.12 198 LYS A C 1
ATOM 1608 O O . LYS A 1 198 ? -22.369 7.682 20.954 1.00 80.12 198 LYS A O 1
ATOM 1613 N N . ASN A 1 199 ? -23.902 7.860 19.308 1.00 81.94 199 ASN A N 1
ATOM 1614 C CA . ASN A 1 199 ? -24.979 7.142 19.973 1.00 81.94 199 ASN A CA 1
ATOM 1615 C C . ASN A 1 199 ? -25.594 6.091 19.038 1.00 81.94 199 ASN A C 1
ATOM 1617 O O . ASN A 1 199 ? -25.748 6.311 17.837 1.00 81.94 199 ASN A O 1
ATOM 1621 N N . CYS A 1 200 ? -26.058 4.981 19.620 1.00 79.44 200 CYS A N 1
ATOM 1622 C CA . CYS A 1 200 ? -26.693 3.878 18.888 1.00 79.44 200 CYS A CA 1
ATOM 1623 C C . CYS A 1 200 ? -27.935 4.323 18.085 1.00 79.44 200 CYS A C 1
ATOM 1625 O O . CYS A 1 200 ? -28.129 3.889 16.954 1.00 79.44 200 CYS A O 1
ATOM 1627 N N . SER A 1 201 ? -28.745 5.242 18.627 1.00 81.81 201 SER A N 1
ATOM 1628 C CA . SER A 1 201 ? -29.932 5.765 17.930 1.00 81.81 201 SER A CA 1
ATOM 1629 C C . SER A 1 201 ? -29.578 6.505 16.634 1.00 81.81 201 SER A C 1
ATOM 1631 O O . SER A 1 201 ? -30.280 6.367 15.631 1.00 81.81 201 SER A O 1
ATOM 1633 N N . ASP A 1 202 ? -28.487 7.270 16.636 1.00 80.25 202 ASP A N 1
ATOM 1634 C CA . ASP A 1 202 ? -28.065 8.060 15.474 1.00 80.25 202 ASP A CA 1
ATOM 1635 C C . ASP A 1 202 ? -27.541 7.129 14.372 1.00 80.25 202 ASP A C 1
ATOM 1637 O O . ASP A 1 202 ? -27.957 7.214 13.218 1.00 80.25 202 ASP A O 1
ATOM 1641 N N . CYS A 1 203 ? -26.762 6.117 14.760 1.00 80.38 203 CYS A N 1
ATOM 1642 C CA . CYS A 1 203 ? -26.361 5.044 13.858 1.00 80.38 203 CYS A CA 1
ATOM 1643 C C . CYS A 1 203 ? -27.569 4.293 13.255 1.00 80.38 203 CYS A C 1
ATOM 1645 O O . CYS A 1 203 ? -27.678 4.163 12.035 1.00 80.38 203 CYS A O 1
ATOM 1647 N N . LEU A 1 204 ? -28.523 3.830 14.071 1.00 80.19 204 LEU A N 1
ATOM 1648 C CA . LEU A 1 204 ? -29.671 3.055 13.574 1.00 80.19 204 LEU A CA 1
ATOM 1649 C C . LEU A 1 204 ? -30.573 3.861 12.631 1.00 80.19 204 LEU A C 1
ATOM 1651 O O . LEU A 1 204 ? -31.113 3.314 11.668 1.00 80.19 204 LEU A O 1
ATOM 1655 N N . THR A 1 205 ? -30.736 5.160 12.883 1.00 75.75 205 THR A N 1
ATOM 1656 C CA . THR A 1 205 ? -31.536 6.034 12.013 1.00 75.75 205 THR A CA 1
ATOM 1657 C C . THR A 1 205 ? -30.851 6.275 10.669 1.00 75.75 205 THR A C 1
ATOM 1659 O O . THR A 1 205 ? -31.517 6.242 9.629 1.00 75.75 205 THR A O 1
ATOM 1662 N N . GLN A 1 206 ? -29.525 6.417 10.665 1.00 69.06 206 GLN A N 1
ATOM 1663 C CA . GLN A 1 206 ? -28.732 6.644 9.460 1.00 69.06 206 GLN A CA 1
ATOM 1664 C C . GLN A 1 206 ? -28.579 5.398 8.572 1.00 69.06 206 GLN A C 1
ATOM 1666 O O . GLN A 1 206 ? -28.558 5.526 7.347 1.00 69.06 206 GLN A O 1
ATOM 1671 N N . PHE A 1 207 ? -28.536 4.197 9.158 1.00 67.12 207 PHE A N 1
ATOM 1672 C CA . PHE A 1 207 ? -28.347 2.928 8.434 1.00 67.12 207 PHE A CA 1
ATOM 1673 C C . PHE A 1 207 ? -29.618 2.068 8.313 1.00 67.12 207 PHE A C 1
ATOM 1675 O O . PHE A 1 207 ? -29.535 0.893 7.960 1.00 67.12 207 PHE A O 1
ATOM 1682 N N . SER A 1 208 ? -30.803 2.651 8.521 1.00 54.62 208 SER A N 1
ATOM 1683 C CA . SER A 1 208 ? -32.120 1.976 8.537 1.00 54.62 208 SER A CA 1
ATOM 1684 C C . SER A 1 208 ? -32.505 1.157 7.284 1.00 54.62 208 SER A C 1
ATOM 1686 O O . SER A 1 208 ? -33.506 0.441 7.309 1.00 54.62 208 SER A O 1
ATOM 1688 N N . SER A 1 209 ? -31.723 1.209 6.197 1.00 49.84 209 SER A N 1
ATOM 1689 C CA . SER A 1 209 ? -31.912 0.378 4.994 1.00 49.84 209 SER A CA 1
ATOM 1690 C C . SER A 1 209 ? -31.131 -0.946 4.996 1.00 49.84 209 SER A C 1
ATOM 1692 O O . SER A 1 209 ? -31.421 -1.820 4.177 1.00 49.84 209 SER A O 1
ATOM 1694 N N . PHE A 1 210 ? -30.187 -1.140 5.922 1.00 50.31 210 PHE A N 1
ATOM 1695 C CA . PHE A 1 210 ? -29.474 -2.405 6.089 1.00 50.31 210 PHE A CA 1
ATOM 1696 C C . PHE A 1 210 ? -30.175 -3.267 7.145 1.00 50.31 210 PHE A C 1
ATOM 1698 O O . PHE A 1 210 ? -30.225 -2.923 8.323 1.00 50.31 210 PHE A O 1
ATOM 1705 N N . LYS A 1 211 ? -30.698 -4.432 6.740 1.00 38.41 211 LYS A N 1
ATOM 1706 C CA . LYS A 1 211 ? -31.040 -5.505 7.684 1.00 38.41 211 LYS A CA 1
ATOM 1707 C C . LYS A 1 211 ? -29.738 -6.050 8.275 1.00 38.41 211 LYS A C 1
ATOM 1709 O O . LYS A 1 211 ? -29.123 -6.932 7.682 1.00 38.41 211 LYS A O 1
ATOM 1714 N N . VAL A 1 212 ? -29.326 -5.525 9.421 1.00 43.78 212 VAL A N 1
ATOM 1715 C CA . VAL A 1 212 ? -28.281 -6.125 10.255 1.00 43.78 212 VAL A CA 1
ATOM 1716 C C . VAL A 1 212 ? -28.932 -6.542 11.567 1.00 43.78 212 VAL A C 1
ATOM 1718 O O . VAL A 1 212 ? -29.464 -5.704 12.291 1.00 43.78 212 VAL A O 1
ATOM 1721 N N . GLU A 1 213 ? -28.916 -7.842 11.865 1.00 36.09 213 GLU A N 1
ATOM 1722 C CA . GLU A 1 213 ? -29.073 -8.325 13.238 1.00 36.09 213 GLU A CA 1
ATOM 1723 C C . GLU A 1 213 ? -27.802 -7.941 13.991 1.00 36.09 213 GLU A C 1
ATOM 1725 O O . GLU A 1 213 ? -26.770 -8.599 13.881 1.00 36.09 213 GLU A O 1
ATOM 1730 N N . ILE A 1 214 ? -27.857 -6.821 14.705 1.00 36.78 214 ILE A N 1
ATOM 1731 C CA . ILE A 1 214 ? -26.816 -6.443 15.653 1.00 36.78 214 ILE A CA 1
ATOM 1732 C C . ILE A 1 214 ? -27.246 -7.019 17.001 1.00 36.78 214 ILE A C 1
ATOM 1734 O O . ILE A 1 214 ? -28.188 -6.523 17.619 1.00 36.78 214 ILE A O 1
ATOM 1738 N N . SER A 1 215 ? -26.579 -8.080 17.454 1.00 31.53 215 SER A N 1
ATOM 1739 C CA . SER A 1 215 ? -26.583 -8.443 18.869 1.00 31.53 215 SER A CA 1
ATOM 1740 C C . SER A 1 215 ? -25.661 -7.466 19.596 1.00 31.53 215 SER A C 1
ATOM 1742 O O . SER A 1 215 ? -24.438 -7.590 19.526 1.00 31.53 215 SER A O 1
ATOM 1744 N N . CYS A 1 216 ? -26.248 -6.462 20.237 1.00 31.69 216 CYS A N 1
ATOM 1745 C CA . CYS A 1 216 ? -25.565 -5.715 21.284 1.00 31.69 216 CYS A CA 1
ATOM 1746 C C . CYS A 1 216 ? -25.689 -6.536 22.573 1.00 31.69 216 CYS A C 1
ATOM 1748 O O . CYS A 1 216 ? -26.812 -6.719 23.044 1.00 31.69 216 CYS A O 1
ATOM 1750 N N . ASP A 1 217 ? -24.571 -7.039 23.097 1.00 35.53 217 ASP A N 1
ATOM 1751 C CA . ASP A 1 217 ? -24.483 -7.484 24.497 1.00 35.53 217 ASP A CA 1
ATOM 1752 C C . ASP A 1 217 ? -24.346 -6.272 25.434 1.00 35.53 217 ASP A C 1
ATOM 1754 O O . ASP A 1 217 ? -23.640 -5.304 25.054 1.00 35.53 217 ASP A O 1
#

pLDDT: mean 78.14, std 20.83, range [22.61, 97.81]

Radius of gyration: 18.95 Å; chains: 1; bounding box: 53×53×44 Å

InterPro domains:
  IPR031152 Plexin domain-containing protein [PTHR13055] (25-210)

Foldseek 3Di:
DDDDDDDDDDPDDDKPWPPDDDPAQDWDFALAFADDPNHTAGIWGHDQQAWIARDPDDDPVRSVAFIAHQKGAQWDQVVDPQWTWIWDHDNFKIKIWGWQIAHPVDRPLGGWIKMWMGGNQNKIKIWTAADSDQQVPGDPPPHHIFHGGWDWDWDWDQDPNDTDIDIGTDDTDGDSPPRDHHGDMDIGDDDDALVVDPDPVVRCVVPVVDPDPDPDD

Secondary structure (DSSP, 8-state):
---------------EE--S--S--PEEEEEEEEEETTEEEEEEEEETTTEEE--SS--TTGGGTSEEEEEES-EETTS-TT-EEEEEE-SSEEEEEEEEEEESS-TTS--EEEEEEEETTS-EEEEEEE--S-GGGS--SSS--EEEEEEEEEEEEEETTEEEEEEEEEEEEE-TTS---TTEEEEEPPPP-GGGSSSHHHHHHHTTTS-------